Protein 4MJD (pdb70)

B-factor: mean 18.23, std 9.22, range [7.97, 85.52]

Sequence (226 aa):
SNAMDRVATARAYYRALDEHDYDLLSSDVLAPDFVHDDRPDRTIEGRERFVRFMREERPQTDTSHPIATIYTGASTVAVEGRRLLNSDGAEITQFVDVFAFEDGVIGRIRTHTPEPSNAMDRVATARAYYRALDEHDYDLLSDVLAPDDFVHDDRPDRTIEGRERFVRFMMREERPQTDTSHPIATIYTGASTVAVEGRRLLNSDGAEITQFVDVFAFEDGVIGRIRTHTPEP

Secondary structure (DSSP, 8-state):
-HHHHHHHHHHHHHHHHHHT-HHHHHHTEEEEEEEEETTEEEE-HHHHHHIIIII-S-SS-B--EEEEEE-SSEEEEEEEEE-TTS-EEEEEEEEEEEETTEEEEEEEEEE--/--HHHHHHHHHHHHHHHHHT-HHHHHHTEEEEEEEEETTEEEESHHHHHHHHHHT-SS-S-B--EEEEEE-SSEEEEEEEEE-TTS-EEEEEEEEEEEETTEEEEEEEEEE--

InterPro domains:
  IPR032710 NTF2-like domain superfamily [SSF54427] (1-106)
  IPR037401 SnoaL-like domain [PF12680] (7-100)

Structure (mmCIF, N/CA/C/O backbone):
data_4MJD
#
_entry.id   4MJD
#
_cell.length_a   37.915
_cell.length_b   76.858
_cell.length_c   39.297
_cell.angle_alpha   90.000
_cell.angle_beta   109.100
_cell.angle_gamma   90.000
#
_symmetry.space_group_name_H-M   'P 1 21 1'
#
loop_
_entity.id
_entity.type
_entity.pdbx_description
1 polymer 'Ketosteroid isomerase fold protein Hmuk_0747'
2 non-polymer 'MAGNESIUM ION'
3 non-polymer 'SODIUM ION'
4 water water
#
loop_
_atom_site.group_PDB
_atom_site.id
_atom_site.type_symbol
_atom_site.label_atom_id
_atom_site.label_alt_id
_atom_site.label_comp_id
_atom_site.label_asym_id
_atom_site.label_entity_id
_atom_site.label_seq_id
_atom_site.pdbx_PDB_ins_code
_atom_site.Cartn_x
_atom_site.Cartn_y
_atom_site.Cartn_z
_atom_site.occupancy
_atom_site.B_iso_or_equiv
_atom_site.auth_seq_id
_atom_site.auth_comp_id
_atom_site.auth_asym_id
_atom_site.auth_atom_id
_atom_site.pdbx_PDB_model_num
ATOM 1 N N . SER A 1 1 ? -40.433 -6.538 12.361 1.00 16.41 -2 SER A N 1
ATOM 2 C CA . SER A 1 1 ? -40.711 -5.644 11.201 1.00 15.04 -2 SER A CA 1
ATOM 3 C C . SER A 1 1 ? -39.417 -5.345 10.478 1.00 13.84 -2 SER A C 1
ATOM 4 O O . SER A 1 1 ? -38.321 -5.532 11.036 1.00 13.96 -2 SER A O 1
ATOM 7 N N . ASN A 1 2 ? -39.538 -4.812 9.274 1.00 13.34 -1 ASN A N 1
ATOM 8 C CA . ASN A 1 2 ? -38.368 -4.438 8.490 1.00 13.00 -1 ASN A CA 1
ATOM 9 C C . ASN A 1 2 ? -37.558 -3.351 9.201 1.00 12.43 -1 ASN A C 1
ATOM 10 O O . ASN A 1 2 ? -36.341 -3.362 9.179 1.00 13.11 -1 ASN A O 1
ATOM 15 N N . ALA A 1 3 ? -38.235 -2.412 9.841 1.00 13.41 0 ALA A N 1
ATOM 16 C CA . ALA A 1 3 ? -37.555 -1.368 10.591 1.00 13.44 0 ALA A CA 1
ATOM 17 C C . ALA A 1 3 ? -36.711 -1.952 11.723 1.00 13.42 0 ALA A C 1
ATOM 18 O O . ALA A 1 3 ? -35.567 -1.538 11.906 1.00 15.19 0 ALA A O 1
ATOM 20 N N . MET A 1 4 ? -37.255 -2.908 12.474 1.00 14.50 1 MET A N 1
ATOM 21 C CA . MET A 1 4 ? -36.486 -3.580 13.529 1.00 14.64 1 MET A CA 1
ATOM 22 C C . MET A 1 4 ? -35.309 -4.337 12.929 1.00 13.91 1 MET A C 1
ATOM 23 O O . MET A 1 4 ? -34.222 -4.388 13.515 1.00 15.21 1 MET A O 1
ATOM 28 N N . ASP A 1 5 ? -35.526 -4.954 11.773 1.00 13.43 2 ASP A N 1
ATOM 29 C CA . ASP A 1 5 ? -34.480 -5.740 11.135 1.00 13.58 2 ASP A CA 1
ATOM 30 C C . ASP A 1 5 ? -33.298 -4.845 10.747 1.00 13.35 2 ASP A C 1
ATOM 31 O O . ASP A 1 5 ? -32.147 -5.229 10.927 1.00 14.22 2 ASP A O 1
ATOM 36 N N . ARG A 1 6 ? -33.589 -3.645 10.256 1.00 12.51 3 ARG A N 1
ATOM 37 C CA . ARG A 1 6 ? -32.533 -2.721 9.858 1.00 12.77 3 ARG A CA 1
ATOM 38 C C . ARG A 1 6 ? -31.696 -2.285 11.070 1.00 12.98 3 ARG A C 1
ATOM 39 O O . ARG A 1 6 ? -30.464 -2.234 11.001 1.00 13.48 3 ARG A O 1
ATOM 47 N N . VAL A 1 7 ? -32.354 -1.970 12.182 1.00 12.86 4 VAL A N 1
ATOM 48 C CA . VAL A 1 7 ? -31.635 -1.592 13.393 1.00 13.56 4 VAL A CA 1
ATOM 49 C C . VAL A 1 7 ? -30.762 -2.755 13.866 1.00 13.36 4 VAL A C 1
ATOM 50 O O . VAL A 1 7 ? -29.608 -2.554 14.240 1.00 14.66 4 VAL A O 1
ATOM 54 N N . ALA A 1 8 ? -31.295 -3.970 13.848 1.00 13.54 5 ALA A N 1
ATOM 55 C CA . ALA A 1 8 ? -30.515 -5.130 14.286 1.00 14.64 5 ALA A CA 1
ATOM 56 C C . ALA A 1 8 ? -29.290 -5.330 13.414 1.00 13.86 5 ALA A C 1
ATOM 57 O O . ALA A 1 8 ? -28.221 -5.688 13.910 1.00 15.04 5 ALA A O 1
ATOM 59 N N . THR A 1 9 ? -29.447 -5.099 12.118 1.00 13.97 6 THR A N 1
ATOM 60 C CA . THR A 1 9 ? -28.347 -5.232 11.182 1.00 13.26 6 THR A CA 1
ATOM 61 C C . THR A 1 9 ? -27.248 -4.187 11.444 1.00 13.30 6 THR A C 1
ATOM 62 O O . THR A 1 9 ? -26.058 -4.516 11.414 1.00 13.95 6 THR A O 1
ATOM 66 N N . ALA A 1 10 ? -27.649 -2.955 11.747 1.00 12.09 7 ALA A N 1
ATOM 67 C CA . ALA A 1 10 ? -26.679 -1.924 12.079 1.00 11.57 7 ALA A CA 1
ATOM 68 C C . ALA A 1 10 ? -25.922 -2.287 13.351 1.00 12.24 7 ALA A C 1
ATOM 69 O O . ALA A 1 10 ? -24.695 -2.134 13.430 1.00 13.13 7 ALA A O 1
ATOM 71 N N . ARG A 1 11 ? -26.629 -2.783 14.362 1.00 12.87 8 ARG A N 1
ATOM 72 C CA . ARG A 1 11 ? -25.948 -3.222 15.578 1.00 13.22 8 ARG A CA 1
ATOM 73 C C . ARG A 1 11 ? -24.962 -4.358 15.296 1.00 13.82 8 ARG A C 1
ATOM 74 O O . ARG A 1 11 ? -23.864 -4.390 15.883 1.00 14.59 8 ARG A O 1
ATOM 82 N N . ALA A 1 12 ? -25.344 -5.278 14.414 1.00 14.00 9 ALA A N 1
ATOM 83 C CA . ALA A 1 12 ? -24.516 -6.434 14.077 1.00 14.99 9 ALA A CA 1
ATOM 84 C C . ALA A 1 12 ? -23.237 -6.014 13.374 1.00 13.65 9 ALA A C 1
ATOM 85 O O . ALA A 1 12 ? -22.186 -6.609 13.596 1.00 15.15 9 ALA A O 1
ATOM 87 N N . TYR A 1 13 ? -23.313 -4.972 12.559 1.00 12.71 10 TYR A N 1
ATOM 88 C CA . TYR A 1 13 ? -22.132 -4.415 11.909 1.00 11.97 10 TYR A CA 1
ATOM 89 C C . TYR A 1 13 ? -21.057 -4.023 12.922 1.00 12.18 10 TYR A C 1
ATOM 90 O O . TYR A 1 13 ? -19.897 -4.404 12.772 1.00 13.08 10 TYR A O 1
ATOM 99 N N . TYR A 1 14 ? -21.433 -3.269 13.949 1.00 11.65 11 TYR A N 1
ATOM 100 C CA . TYR A 1 14 ? -20.444 -2.837 14.932 1.00 11.97 11 TYR A CA 1
ATOM 101 C C . TYR A 1 14 ? -19.948 -3.995 15.774 1.00 13.09 11 TYR A C 1
ATOM 102 O O . TYR A 1 14 ? -18.769 -4.024 16.140 1.00 13.57 11 TYR A O 1
ATOM 111 N N . ARG A 1 15 ? -20.843 -4.918 16.125 1.00 13.59 12 ARG A N 1
ATOM 112 C CA . ARG A 1 15 ? -20.437 -6.108 16.874 1.00 15.74 12 ARG A CA 1
ATOM 113 C C . ARG A 1 15 ? -19.373 -6.867 16.079 1.00 16.78 12 ARG A C 1
ATOM 114 O O . ARG A 1 15 ? -18.368 -7.294 16.631 1.00 17.09 12 ARG A O 1
ATOM 122 N N . ALA A 1 16 ? -19.590 -7.018 14.778 1.00 17.03 13 ALA A N 1
ATOM 123 C CA . ALA A 1 16 ? -18.623 -7.692 13.898 1.00 17.43 13 ALA A CA 1
ATOM 124 C C . ALA A 1 16 ? -17.266 -7.008 13.839 1.00 17.46 13 ALA A C 1
ATOM 125 O O . ALA A 1 16 ? -16.248 -7.672 13.972 1.00 17.47 13 ALA A O 1
ATOM 127 N N . LEU A 1 17 ? -17.231 -5.696 13.624 1.00 16.49 14 LEU A N 1
ATOM 128 C CA . LEU A 1 17 ? -15.968 -4.971 13.559 1.00 17.42 14 LEU A CA 1
ATOM 129 C C . LEU A 1 17 ? -15.278 -5.170 14.866 1.00 15.55 14 LEU A C 1
ATOM 130 O O . LEU A 1 17 ? -14.104 -5.472 14.880 1.00 17.64 14 LEU A O 1
ATOM 135 N N . ASP A 1 18 ? -16.004 -5.010 15.968 1.00 13.17 15 ASP A N 1
ATOM 136 C CA . ASP A 1 18 ? -15.339 -4.967 17.258 1.00 12.56 15 ASP A CA 1
ATOM 137 C C . ASP A 1 18 ? -14.829 -6.335 17.711 1.00 12.19 15 ASP A C 1
ATOM 138 O O . ASP A 1 18 ? -13.796 -6.427 18.387 1.00 14.21 15 ASP A O 1
ATOM 143 N N . GLU A 1 19 ? -15.551 -7.388 17.331 1.00 11.96 16 GLU A N 1
ATOM 144 C CA . GLU A 1 19 ? -15.136 -8.772 17.604 1.00 11.76 16 GLU A CA 1
ATOM 145 C C . GLU A 1 19 ? -14.233 -9.354 16.524 1.00 11.34 16 GLU A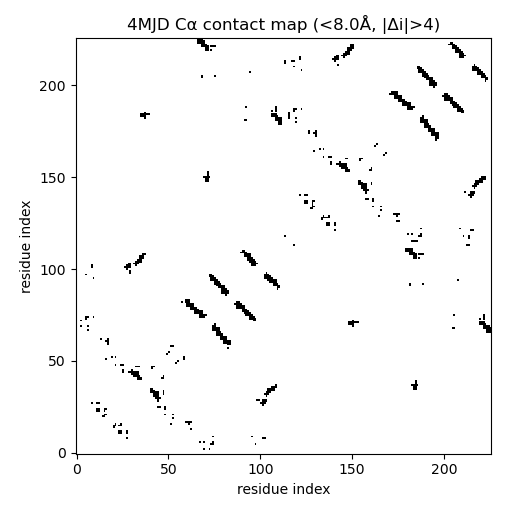 C 1
ATOM 146 O O . GLU A 1 19 ? -13.829 -10.506 16.623 1.00 11.65 16 GLU A O 1
ATOM 152 N N . HIS A 1 20 ? -13.892 -8.566 15.513 1.00 11.59 17 HIS A N 1
ATOM 153 C CA . HIS A 1 20 ? -13.129 -9.077 14.361 1.00 11.33 17 HIS A CA 1
ATOM 154 C C . HIS A 1 20 ? -13.816 -10.279 13.738 1.00 11.44 17 HIS A C 1
ATOM 155 O O . HIS A 1 20 ? -13.161 -11.177 13.225 1.00 12.37 17 HIS A O 1
ATOM 162 N N . ASP A 1 21 ? -15.144 -10.289 13.784 1.00 11.29 18 ASP A N 1
ATOM 163 C CA . ASP A 1 21 ? -15.918 -11.390 13.229 1.00 11.98 18 ASP A CA 1
ATOM 164 C C . ASP A 1 21 ? -16.211 -11.045 11.773 1.00 11.35 18 ASP A C 1
ATOM 165 O O . ASP A 1 21 ? -17.305 -10.590 11.411 1.00 11.57 18 ASP A O 1
ATOM 170 N N . TYR A 1 22 ? -15.202 -11.235 10.938 1.00 12.15 19 TYR A N 1
ATOM 171 C CA . TYR A 1 22 ? -15.286 -10.774 9.556 1.00 12.27 19 TYR A CA 1
ATOM 172 C C . TYR A 1 22 ? -16.217 -11.642 8.730 1.00 13.19 19 TYR A C 1
ATOM 173 O O . TYR A 1 22 ? -16.752 -11.194 7.715 1.00 14.03 19 TYR A O 1
ATOM 182 N N . ASP A 1 23 ? -16.458 -12.865 9.185 1.00 15.51 20 ASP A N 1
ATOM 183 C CA . ASP A 1 23 ? -17.497 -13.703 8.589 1.00 17.11 20 ASP A CA 1
ATOM 184 C C . ASP A 1 23 ? -18.893 -13.068 8.758 1.00 15.81 20 ASP A C 1
ATOM 185 O O . ASP A 1 23 ? -19.638 -12.912 7.788 1.00 16.98 20 ASP A O 1
ATOM 190 N N . LEU A 1 24 ? -19.237 -12.663 9.979 1.00 14.94 21 LEU A N 1
ATOM 191 C CA . LEU A 1 24 ? -20.495 -11.930 10.222 1.00 15.90 21 LEU A CA 1
ATOM 192 C C . LEU A 1 24 ? -20.513 -10.633 9.467 1.00 13.19 21 LEU A C 1
ATOM 193 O O . LEU A 1 24 ? -21.538 -10.254 8.903 1.00 16.40 21 LEU A O 1
ATOM 198 N N . LEU A 1 25 ? -19.398 -9.917 9.468 1.00 12.50 22 LEU A N 1
ATOM 199 C CA . LEU A 1 25 ? -19.338 -8.650 8.749 1.00 13.15 22 LEU A CA 1
ATOM 200 C C . LEU A 1 25 ? -19.719 -8.855 7.288 1.00 12.36 22 LEU A C 1
ATOM 201 O O . LEU A 1 25 ? -20.555 -8.131 6.735 1.00 14.00 22 LEU A O 1
ATOM 206 N N A SER A 1 26 ? -19.114 -9.848 6.648 0.50 12.59 23 SER A N 1
ATOM 207 N N B SER A 1 26 ? -19.136 -9.871 6.665 0.50 12.29 23 SER A N 1
ATOM 208 C CA A SER A 1 26 ? -19.459 -10.137 5.261 0.50 13.70 23 SER A CA 1
ATOM 209 C CA B SER A 1 26 ? -19.422 -10.153 5.263 0.50 12.92 23 SER A CA 1
ATOM 210 C C A SER A 1 26 ? -20.958 -10.352 5.104 0.50 13.03 23 SER A C 1
ATOM 211 C C B SER A 1 26 ? -20.863 -10.608 5.010 0.50 12.43 23 SER A C 1
ATOM 212 O O A SER A 1 26 ? -21.572 -9.835 4.162 0.50 13.56 23 SER A O 1
ATOM 213 O O B SER A 1 26 ? -21.324 -10.577 3.861 0.50 12.08 23 SER A O 1
ATOM 218 N N . ASP A 1 27 ? -21.551 -11.065 6.060 1.00 12.15 24 ASP A N 1
ATOM 219 C CA . ASP A 1 27 ? -22.956 -11.482 5.970 1.00 13.54 24 ASP A CA 1
ATOM 220 C C . ASP A 1 27 ? -23.953 -10.339 5.990 1.00 13.46 24 ASP A C 1
ATOM 221 O O . ASP A 1 27 ? -25.101 -10.563 5.641 1.00 16.48 24 ASP A O 1
ATOM 226 N N . VAL A 1 28 ? -23.554 -9.138 6.404 1.00 12.45 25 VAL A N 1
ATOM 227 C CA . VAL A 1 28 ? -24.488 -8.019 6.530 1.00 12.80 25 VAL A CA 1
ATOM 228 C C . VAL A 1 28 ? -24.323 -6.937 5.468 1.00 11.20 25 VAL A C 1
ATOM 229 O O . VAL A 1 28 ? -25.039 -5.944 5.507 1.00 12.23 25 VAL A O 1
ATOM 233 N N . LEU A 1 29 ? -23.412 -7.142 4.516 1.00 10.50 26 LEU A N 1
ATOM 234 C CA . LEU A 1 29 ? -23.113 -6.137 3.495 1.00 10.79 26 LEU A CA 1
ATOM 235 C C . LEU A 1 29 ? -23.561 -6.569 2.097 1.00 10.72 26 LEU A C 1
ATOM 236 O O . LEU A 1 29 ? -23.513 -7.757 1.769 1.00 11.22 26 LEU A O 1
ATOM 241 N N . ALA A 1 30 ? -23.945 -5.591 1.276 1.00 11.00 27 ALA A N 1
ATOM 242 C CA . ALA A 1 30 ? -24.218 -5.811 -0.142 1.00 12.44 27 ALA A CA 1
ATOM 243 C C . ALA A 1 30 ? -22.919 -6.127 -0.871 1.00 11.68 27 ALA A C 1
ATOM 244 O O . ALA A 1 30 ? -21.861 -5.692 -0.439 1.00 12.02 27 ALA A O 1
ATOM 246 N N . PRO A 1 31 ? -22.999 -6.888 -1.971 1.00 12.17 28 PRO A N 1
ATOM 247 C CA . PRO A 1 31 ? -21.756 -7.180 -2.706 1.00 13.16 28 PRO A CA 1
ATOM 248 C C . PRO A 1 31 ? -21.011 -5.938 -3.192 1.00 13.31 28 PRO A C 1
ATOM 249 O O . PRO A 1 31 ? -19.776 -5.923 -3.207 1.00 14.02 28 PRO A O 1
ATOM 253 N N . ASP A 1 32 ? -21.766 -4.898 -3.542 1.00 13.12 29 ASP A N 1
ATOM 254 C CA . ASP A 1 32 ? -21.214 -3.625 -4.002 1.00 14.08 29 ASP A CA 1
ATOM 255 C C . ASP A 1 32 ? -21.242 -2.555 -2.908 1.00 12.67 29 ASP A C 1
ATOM 256 O O . ASP A 1 32 ? -21.305 -1.359 -3.197 1.00 14.34 29 ASP A O 1
ATOM 261 N N . PHE A 1 33 ? -21.180 -3.000 -1.657 1.00 12.00 30 PHE A N 1
ATOM 262 C CA . PHE A 1 33 ? -21.112 -2.106 -0.511 1.00 11.62 30 PHE A CA 1
ATOM 263 C C . PHE A 1 33 ? -20.069 -1.006 -0.676 1.00 11.96 30 PHE A C 1
ATOM 264 O O . PHE A 1 33 ? -18.980 -1.260 -1.175 1.00 13.34 30 PHE A O 1
ATOM 272 N N . VAL A 1 34 ? -20.423 0.202 -0.252 1.00 11.35 31 VAL A N 1
ATOM 273 C CA . VAL A 1 34 ? -19.499 1.329 -0.231 1.00 12.44 31 VAL A CA 1
ATOM 274 C C . VAL A 1 34 ? -19.484 1.927 1.168 1.00 10.75 31 VAL A C 1
ATOM 275 O O . VAL A 1 34 ? -20.538 2.191 1.764 1.00 11.21 31 VAL A O 1
ATOM 279 N N . HIS A 1 35 ? -18.277 2.119 1.704 1.00 11.43 32 HIS A N 1
ATOM 280 C CA . HIS A 1 35 ? -18.098 2.929 2.898 1.00 11.40 32 HIS A CA 1
ATOM 281 C C . HIS A 1 35 ? -17.526 4.278 2.488 1.00 11.97 32 HIS A C 1
ATOM 282 O O . HIS A 1 35 ? -16.523 4.324 1.806 1.00 12.77 32 HIS A O 1
ATOM 289 N N A ASP A 1 36 ? -18.186 5.346 2.950 0.50 15.12 33 ASP A N 1
ATOM 290 N N B ASP A 1 36 ? -18.141 5.387 2.857 0.50 14.29 33 ASP A N 1
ATOM 291 C CA A ASP A 1 36 ? -17.836 6.748 2.671 0.50 17.93 33 ASP A CA 1
ATOM 292 C CA B ASP A 1 36 ? -17.451 6.642 2.584 0.50 15.41 33 ASP A CA 1
ATOM 293 C C A ASP A 1 36 ? -17.370 7.515 3.912 0.50 16.46 33 ASP A C 1
ATOM 294 C C B ASP A 1 36 ? -17.433 7.610 3.738 0.50 14.96 33 ASP A C 1
ATOM 295 O O A ASP A 1 36 ? -17.994 7.382 4.970 0.50 14.75 33 ASP A O 1
ATOM 296 O O B ASP A 1 36 ? -18.380 7.697 4.533 0.50 14.09 33 ASP A O 1
ATOM 305 N N . ARG A 1 37 ? -16.319 8.338 3.790 1.00 19.41 34 ARG A N 1
ATOM 306 C CA . ARG A 1 37 ? -16.091 9.475 4.707 1.00 19.32 34 ARG A CA 1
ATOM 307 C C . ARG A 1 37 ? -15.237 10.528 3.990 1.00 19.30 34 ARG A C 1
ATOM 308 O O . ARG A 1 37 ? -14.773 10.276 2.877 1.00 20.08 34 ARG A O 1
ATOM 316 N N . PRO A 1 38 ? -15.037 11.719 4.605 1.00 18.97 35 PRO A N 1
ATOM 317 C CA . PRO A 1 38 ? -14.177 12.704 3.933 1.00 18.70 35 PRO A CA 1
ATOM 318 C C . PRO A 1 38 ? -12.784 12.158 3.645 1.00 19.09 35 PRO A C 1
ATOM 319 O O . PRO A 1 38 ? -12.130 11.623 4.538 1.00 21.06 35 PRO A O 1
ATOM 323 N N . ASP A 1 39 ? -12.387 12.249 2.379 1.00 20.75 36 ASP A N 1
ATOM 324 C CA . ASP A 1 39 ? -11.082 11.792 1.886 1.00 20.06 36 ASP A CA 1
ATOM 325 C C . ASP A 1 39 ? -10.861 10.286 1.921 1.00 18.19 36 ASP A C 1
ATOM 326 O O . ASP A 1 39 ? -9.707 9.846 1.818 1.00 22.49 36 ASP A O 1
ATOM 331 N N . ARG A 1 40 ? -11.924 9.483 2.070 1.00 17.95 37 ARG A N 1
ATOM 332 C CA . ARG A 1 40 ? -11.764 8.030 1.909 1.00 19.35 37 ARG A CA 1
ATOM 333 C C . ARG A 1 40 ? -13.052 7.332 1.479 1.00 16.45 37 ARG A C 1
ATOM 334 O O . ARG A 1 40 ? -14.059 7.392 2.173 1.00 15.64 37 ARG A O 1
ATOM 342 N N . THR A 1 41 ? -13.012 6.663 0.338 1.00 18.55 38 THR A N 1
ATOM 343 C CA . THR A 1 41 ? -14.130 5.847 -0.106 1.00 16.19 38 THR A CA 1
ATOM 344 C C . THR A 1 41 ? -13.597 4.430 -0.322 1.00 14.45 38 THR A C 1
ATOM 345 O O . THR A 1 41 ? -12.555 4.264 -0.935 1.00 17.39 38 THR A O 1
ATOM 349 N N . ILE A 1 42 ? -14.284 3.426 0.222 1.00 12.50 39 ILE A N 1
ATOM 350 C CA . ILE A 1 42 ? -13.871 2.037 0.061 1.00 12.79 39 ILE A CA 1
ATOM 351 C C . ILE A 1 42 ? -15.030 1.300 -0.588 1.00 12.97 39 ILE A C 1
ATOM 352 O O . ILE A 1 42 ? -16.124 1.295 -0.042 1.00 14.39 39 ILE A O 1
ATOM 357 N N . GLU A 1 43 ? -14.765 0.641 -1.712 1.00 13.46 40 GLU A N 1
ATOM 358 C CA . GLU A 1 43 ? -15.813 0.056 -2.545 1.00 13.55 40 GLU A CA 1
ATOM 359 C C . GLU A 1 43 ? -15.635 -1.451 -2.683 1.00 12.95 40 GLU A C 1
ATOM 360 O O . GLU A 1 43 ? -14.539 -1.932 -2.982 1.00 14.34 40 GLU A O 1
ATOM 366 N N . GLY A 1 44 ? -16.725 -2.185 -2.490 1.00 11.76 41 GLY A N 1
ATOM 367 C CA . GLY A 1 44 ? -16.756 -3.626 -2.679 1.00 11.69 41 GLY A CA 1
ATOM 368 C C . GLY A 1 44 ? -16.756 -4.362 -1.366 1.00 11.10 41 GLY A C 1
ATOM 369 O O . GLY A 1 44 ? -15.967 -4.037 -0.489 1.00 11.47 41 GLY A O 1
ATOM 370 N N . ARG A 1 45 ? -17.572 -5.391 -1.229 1.00 10.73 42 ARG A N 1
ATOM 371 C CA . ARG A 1 45 ? -17.699 -6.102 0.031 1.00 10.21 42 ARG A CA 1
ATOM 372 C C . ARG A 1 45 ? -16.423 -6.819 0.430 1.00 10.26 42 ARG A C 1
ATOM 373 O O . ARG A 1 45 ? -15.922 -6.632 1.527 1.00 9.88 42 ARG A O 1
ATOM 381 N N . GLU A 1 46 ? -15.885 -7.645 -0.449 1.00 10.11 43 GLU A N 1
ATOM 382 C CA . GLU A 1 46 ? -14.672 -8.377 -0.109 1.00 10.32 43 GLU A CA 1
ATOM 383 C C . GLU A 1 46 ? -13.534 -7.384 0.145 1.00 9.32 43 GLU A C 1
ATOM 384 O O . GLU A 1 46 ? -12.741 -7.557 1.078 1.00 10.00 43 GLU A O 1
ATOM 390 N N . ARG A 1 47 ? -13.453 -6.334 -0.668 1.00 9.75 44 ARG A N 1
ATOM 391 C CA .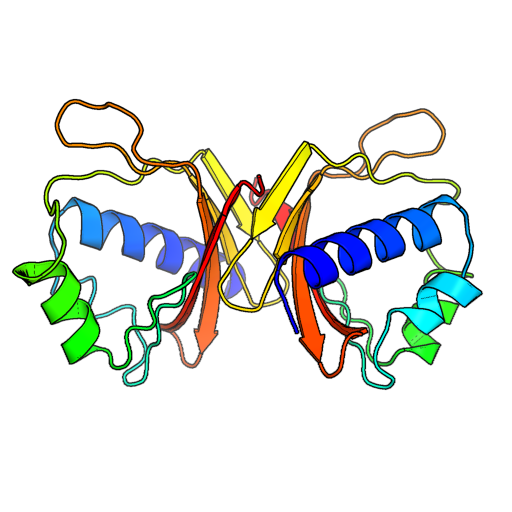 ARG A 1 47 ? -12.388 -5.345 -0.526 1.00 10.21 44 ARG A CA 1
ATOM 392 C C . ARG A 1 47 ? -12.518 -4.610 0.798 1.00 9.16 44 ARG A C 1
ATOM 393 O O . ARG A 1 47 ? -11.518 -4.368 1.481 1.00 9.22 44 ARG A O 1
ATOM 401 N N . PHE A 1 48 ? -13.732 -4.257 1.196 1.00 9.64 45 PHE A N 1
ATOM 402 C CA . PHE A 1 48 ? -13.960 -3.591 2.470 1.00 9.62 45 PHE A CA 1
ATOM 403 C C . PHE A 1 48 ? -13.658 -4.467 3.675 1.00 9.43 45 PHE A C 1
ATOM 404 O O . PHE A 1 48 ? -13.027 -4.029 4.639 1.00 9.45 45 PHE A O 1
ATOM 412 N N . VAL A 1 49 ? -14.086 -5.711 3.634 1.00 9.65 46 VAL A N 1
ATOM 413 C CA . VAL A 1 49 ? -13.797 -6.626 4.724 1.00 9.70 46 VAL A CA 1
ATOM 414 C C . VAL A 1 49 ? -12.286 -6.812 4.860 1.00 9.26 46 VAL A C 1
ATOM 415 O O . VAL A 1 49 ? -11.746 -6.801 5.958 1.00 9.58 46 VAL A O 1
ATOM 419 N N . ARG A 1 50 ? -11.603 -6.950 3.729 1.00 9.30 47 ARG A N 1
ATOM 420 C CA . ARG A 1 50 ? -10.138 -7.070 3.728 1.00 9.99 47 ARG A CA 1
ATOM 421 C C . ARG A 1 50 ? -9.482 -5.797 4.278 1.00 9.00 47 ARG A C 1
ATOM 422 O O . ARG A 1 50 ? -8.521 -5.884 5.054 1.00 9.89 47 ARG A O 1
ATOM 430 N N . PHE A 1 51 ? -10.015 -4.624 3.939 1.00 9.25 48 PHE A N 1
ATOM 431 C CA . PHE A 1 51 ? -9.516 -3.375 4.530 1.00 9.61 48 PHE A CA 1
ATOM 432 C C . PHE A 1 51 ? -9.659 -3.413 6.056 1.00 9.30 48 PHE A C 1
ATOM 433 O O . PHE A 1 51 ? -8.713 -3.100 6.794 1.00 10.37 48 PHE A O 1
ATOM 441 N N . MET A 1 52 ? -10.820 -3.826 6.553 1.00 10.26 49 MET A N 1
ATOM 442 C CA . MET A 1 52 ? -11.040 -3.832 8.001 1.00 10.55 49 MET A CA 1
ATOM 443 C C . MET A 1 52 ? -10.144 -4.851 8.696 1.00 10.02 49 MET A C 1
ATOM 444 O O . MET A 1 52 ? -9.654 -4.616 9.792 1.00 11.29 49 MET A O 1
ATOM 449 N N . ARG A 1 53 ? -9.893 -5.967 8.027 1.00 9.88 50 ARG A N 1
ATOM 450 C CA . ARG A 1 53 ? -9.067 -7.033 8.588 1.00 10.60 50 ARG A CA 1
ATOM 451 C C . ARG A 1 53 ? -7.577 -6.694 8.601 1.00 10.32 50 ARG A C 1
ATOM 452 O O . ARG A 1 53 ? -6.849 -7.086 9.528 1.00 11.89 50 ARG A O 1
ATOM 460 N N . GLU A 1 54 ? -7.118 -5.997 7.560 1.00 10.58 51 GLU A N 1
ATOM 461 C CA . GLU A 1 54 ? -5.670 -5.831 7.288 1.00 11.21 51 GLU A CA 1
ATOM 462 C C . GLU A 1 54 ? -5.164 -4.397 7.337 1.00 11.16 51 GLU A C 1
ATOM 463 O O . GLU A 1 54 ? -4.040 -4.154 7.793 1.00 13.12 51 GLU A O 1
ATOM 469 N N . GLU A 1 55 ? -5.953 -3.447 6.852 1.00 11.98 52 GLU A N 1
ATOM 470 C CA . GLU A 1 55 ? -5.417 -2.139 6.478 1.00 12.08 52 GLU A CA 1
ATOM 471 C C . GLU A 1 55 ? -5.765 -0.987 7.414 1.00 12.98 52 GLU A C 1
ATOM 472 O O . GLU A 1 55 ? -5.253 0.107 7.238 1.00 13.91 52 GLU A O 1
ATOM 478 N N . ARG A 1 56 ? -6.645 -1.193 8.382 1.00 15.22 53 ARG A N 1
ATOM 479 C CA . ARG A 1 56 ? -6.926 -0.131 9.361 1.00 16.35 53 ARG A CA 1
ATOM 480 C C . ARG A 1 56 ? -5.717 0.231 10.182 1.00 16.56 53 ARG A C 1
ATOM 481 O O . ARG A 1 56 ? -4.997 -0.654 10.609 1.00 20.12 53 ARG A O 1
ATOM 489 N N . PRO A 1 57 ? -5.532 1.528 10.470 1.00 16.86 54 PRO A N 1
ATOM 490 C CA . PRO A 1 57 ? -4.372 1.884 11.294 1.00 18.87 54 PRO A CA 1
ATOM 491 C C . PRO A 1 57 ? -4.432 1.244 12.687 1.00 20.19 54 PRO A C 1
ATOM 492 O O . PRO A 1 57 ? -3.384 0.948 13.263 1.00 23.61 54 PRO A O 1
ATOM 496 N N . GLN A 1 58 ? -5.648 1.040 13.207 1.00 21.81 55 GLN A N 1
ATOM 497 C CA . GLN A 1 58 ? -5.892 0.374 14.499 1.00 22.77 55 GLN A CA 1
ATOM 498 C C . GLN A 1 58 ? -7.072 -0.599 14.358 1.00 17.68 55 GLN A C 1
ATOM 499 O O . GLN A 1 58 ? -8.191 -0.176 14.055 1.00 21.47 55 GLN A O 1
ATOM 505 N N . THR A 1 59 ? -6.819 -1.897 14.521 1.00 20.34 56 THR A N 1
ATOM 506 C CA . THR A 1 59 ? -7.876 -2.913 14.444 1.00 19.96 56 THR A CA 1
ATOM 507 C C . THR A 1 59 ? -8.506 -3.236 15.798 1.00 19.30 56 THR A C 1
ATOM 508 O O . THR A 1 59 ? -9.532 -3.904 15.843 1.00 23.34 56 THR A O 1
ATOM 512 N N . ASP A 1 60 ? -7.895 -2.788 16.893 1.00 18.48 57 ASP A N 1
ATOM 513 C CA . ASP A 1 60 ? -8.338 -3.164 18.252 1.00 16.95 57 ASP A CA 1
ATOM 514 C C . ASP A 1 60 ? -9.137 -2.046 18.926 1.00 17.13 57 ASP A C 1
ATOM 515 O O . ASP A 1 60 ? -8.991 -1.754 20.114 1.00 18.40 57 ASP A O 1
ATOM 520 N N . THR A 1 61 ? -10.001 -1.442 18.128 1.00 16.58 58 THR A N 1
ATOM 521 C CA . THR A 1 61 ? -10.837 -0.326 18.543 1.00 14.76 58 THR A CA 1
ATOM 522 C C . THR A 1 61 ? -12.214 -0.850 18.965 1.00 14.53 58 THR A C 1
ATOM 523 O O . THR A 1 61 ? -12.525 -2.029 18.806 1.00 16.22 58 THR A O 1
ATOM 527 N N . SER A 1 62 ? -13.023 0.028 19.542 1.00 14.61 59 SER A N 1
ATOM 528 C CA . SER A 1 62 ? -14.416 -0.297 19.807 1.00 14.89 59 SER A CA 1
ATOM 529 C C . SER A 1 62 ? -15.297 0.863 19.364 1.00 13.81 59 SER A C 1
ATOM 530 O O . SER A 1 62 ? -14.839 2.003 19.238 1.00 13.46 59 SER A O 1
ATOM 533 N N . HIS A 1 63 ? -16.563 0.541 19.111 1.00 13.86 60 HIS A N 1
ATOM 534 C CA . HIS A 1 63 ? -17.561 1.497 18.634 1.00 14.55 60 HIS A CA 1
ATOM 535 C C . HIS A 1 63 ? -18.777 1.541 19.566 1.00 14.25 60 HIS A C 1
ATOM 536 O O . HIS A 1 63 ? -19.864 1.143 19.165 1.00 15.08 60 HIS A O 1
ATOM 543 N N . PRO A 1 64 ? -18.611 2.044 20.797 1.00 14.24 61 PRO A N 1
ATOM 544 C CA . PRO A 1 64 ? -19.769 2.144 21.679 1.00 15.12 61 PRO A CA 1
ATOM 545 C C . PRO A 1 64 ? -20.824 3.076 21.089 1.00 15.20 61 PRO A C 1
ATOM 546 O O . PRO A 1 64 ? -20.494 4.183 20.652 1.00 15.49 61 PRO A O 1
ATOM 550 N N . ILE A 1 65 ? -22.068 2.609 21.064 1.00 15.73 62 ILE A N 1
ATOM 551 C CA . ILE A 1 65 ? -23.180 3.355 20.501 1.00 15.43 62 ILE A CA 1
ATOM 552 C C . ILE A 1 65 ? -23.853 4.173 21.596 1.00 15.34 62 ILE A C 1
ATOM 553 O O . ILE A 1 65 ? -24.181 3.640 22.659 1.00 17.69 62 ILE A O 1
ATOM 558 N N . ALA A 1 66 ? -24.051 5.463 21.336 1.00 15.13 63 ALA A N 1
ATOM 559 C CA . ALA A 1 66 ? -24.783 6.328 22.255 1.00 16.71 63 ALA A CA 1
ATOM 560 C C . ALA A 1 66 ? -26.278 6.252 21.996 1.00 16.18 63 ALA A C 1
ATOM 561 O O . ALA A 1 66 ? -27.056 5.963 22.905 1.00 18.20 63 ALA A O 1
ATOM 563 N N . THR A 1 67 ? -26.676 6.503 20.750 1.00 14.80 64 THR A N 1
ATOM 564 C CA . THR A 1 67 ? -28.083 6.538 20.363 1.00 14.77 64 THR A CA 1
ATOM 565 C C . THR A 1 67 ? -28.222 6.048 18.930 1.00 13.11 64 THR A C 1
ATOM 566 O O . THR A 1 67 ? -27.414 6.411 18.067 1.00 14.32 64 THR A O 1
ATOM 570 N N . ILE A 1 68 ? -29.230 5.219 18.688 1.00 12.73 65 ILE A N 1
ATOM 571 C CA . ILE A 1 68 ? -29.627 4.852 17.339 1.00 12.88 65 ILE A CA 1
ATOM 572 C C . ILE A 1 68 ? -30.907 5.605 16.977 1.00 12.51 65 ILE A C 1
ATOM 573 O O . ILE A 1 68 ? -31.880 5.601 17.732 1.00 13.40 65 ILE A O 1
ATOM 578 N N . TYR A 1 69 ? -30.863 6.284 15.838 1.00 12.41 66 TYR A N 1
ATOM 579 C CA . TYR A 1 69 ? -32.015 6.990 15.309 1.00 11.60 66 TYR A CA 1
ATOM 580 C C . TYR A 1 69 ? -32.509 6.281 14.062 1.00 12.20 66 TYR A C 1
ATOM 581 O O . TYR A 1 69 ? -31.733 5.930 13.176 1.00 12.89 66 TYR A O 1
ATOM 590 N N . THR A 1 70 ? -33.815 6.093 13.980 1.00 13.21 67 THR A N 1
ATOM 591 C CA . THR A 1 70 ? -34.387 5.345 12.883 1.00 13.68 67 THR A CA 1
ATOM 592 C C . THR A 1 70 ? -35.153 6.260 11.939 1.00 12.30 67 THR A C 1
ATOM 593 O O . THR A 1 70 ? -35.829 7.192 12.362 1.00 12.60 67 THR A O 1
ATOM 597 N N . GLY A 1 71 ? -34.980 6.009 10.652 1.00 12.79 68 GLY A N 1
ATOM 598 C CA . GLY A 1 71 ? -35.637 6.783 9.612 1.00 14.04 68 GLY A CA 1
ATOM 599 C C . GLY A 1 71 ? -36.595 5.935 8.811 1.00 15.88 68 GLY A C 1
ATOM 600 O O . GLY A 1 71 ? -36.859 4.782 9.153 1.00 16.27 68 GLY A O 1
ATOM 601 N N . ALA A 1 72 ? -37.107 6.512 7.726 1.00 15.60 69 ALA A N 1
ATOM 602 C CA . ALA A 1 72 ? -38.011 5.813 6.817 1.00 16.81 69 ALA A CA 1
ATOM 603 C C . ALA A 1 72 ? -37.381 4.523 6.307 1.00 15.76 69 ALA A C 1
ATOM 604 O O . ALA A 1 72 ? -38.007 3.472 6.372 1.00 17.57 69 ALA A O 1
ATOM 606 N N . SER A 1 73 ? -36.157 4.616 5.787 1.00 15.64 70 SER A N 1
ATOM 607 C CA . SER A 1 73 ? -35.453 3.465 5.216 1.00 14.91 70 SER A CA 1
ATOM 608 C C . SER A 1 73 ? -33.978 3.350 5.606 1.00 14.03 70 SER A C 1
ATOM 609 O O . SER A 1 73 ? -33.291 2.444 5.166 1.00 16.71 70 SER A O 1
ATOM 612 N N . THR A 1 74 ? -33.500 4.297 6.395 1.00 12.80 71 THR A N 1
ATOM 613 C CA . THR A 1 74 ? -32.103 4.377 6.794 1.00 11.80 71 THR A CA 1
ATOM 614 C C . THR A 1 74 ? -32.038 4.434 8.313 1.00 11.15 71 THR A C 1
ATOM 615 O O . THR A 1 74 ? -33.031 4.709 8.999 1.00 12.15 71 THR A O 1
ATOM 619 N N . VAL A 1 75 ? -30.841 4.203 8.845 1.00 11.30 72 VAL A N 1
ATOM 620 C CA . VAL A 1 75 ? -30.573 4.242 10.286 1.00 11.45 72 VAL A CA 1
ATOM 621 C C . VAL A 1 75 ? -29.348 5.127 10.516 1.00 10.53 72 VAL A C 1
ATOM 622 O O . VAL A 1 75 ? -28.364 5.012 9.785 1.00 11.62 72 VAL A O 1
ATOM 626 N N . ALA A 1 76 ? -29.435 6.019 11.492 1.00 10.69 73 ALA A N 1
ATOM 627 C CA . ALA A 1 76 ? -28.315 6.889 11.844 1.00 10.19 73 ALA A CA 1
ATOM 628 C C . ALA A 1 76 ? -27.839 6.535 13.234 1.00 10.57 73 ALA A C 1
ATOM 629 O O . ALA A 1 76 ? -28.599 6.611 14.175 1.00 12.09 73 ALA A O 1
ATOM 631 N N . VAL A 1 77 ? -26.588 6.110 13.342 1.00 11.10 74 VAL A N 1
ATOM 632 C CA . VAL A 1 77 ? -25.998 5.665 14.601 1.00 10.99 74 VAL A CA 1
ATOM 633 C C . VAL A 1 77 ? -25.007 6.715 15.087 1.00 11.02 74 VAL A C 1
ATOM 634 O O . VAL A 1 77 ? -24.044 7.050 14.392 1.00 11.53 74 VAL A O 1
ATOM 638 N N . GLU A 1 78 ? -25.291 7.250 16.267 1.00 11.56 75 GLU A N 1
ATOM 639 C CA . GLU A 1 78 ? -24.410 8.186 16.942 1.00 12.25 75 GLU A CA 1
ATOM 640 C C . GLU A 1 78 ? -23.561 7.397 17.924 1.00 12.84 75 GLU A C 1
ATOM 641 O O . GLU A 1 78 ? -24.093 6.747 18.820 1.00 13.66 75 GLU A O 1
ATOM 647 N N . GLY A 1 79 ? -22.250 7.455 17.770 1.00 13.23 76 GLY A N 1
ATOM 648 C CA . GLY A 1 79 ? -21.358 6.773 18.689 1.00 14.41 76 GLY A CA 1
ATOM 649 C C . GLY A 1 79 ? -19.995 7.403 18.754 1.00 14.14 76 GLY A C 1
ATOM 650 O O . GLY A 1 79 ? -19.784 8.505 18.264 1.00 15.01 76 GLY A O 1
ATOM 651 N N A ARG A 1 80 ? -19.067 6.675 19.364 0.50 14.48 77 ARG A N 1
ATOM 652 N N B ARG A 1 80 ? -19.066 6.683 19.375 0.50 14.59 77 ARG A N 1
ATOM 653 C CA A ARG A 1 80 ? -17.675 7.094 19.464 0.50 15.52 77 ARG A CA 1
ATOM 654 C CA B ARG A 1 80 ? -17.673 7.105 19.466 0.50 15.58 77 ARG A CA 1
ATOM 655 C C A ARG A 1 80 ? -16.784 5.935 19.044 0.50 15.05 77 ARG A C 1
ATOM 656 C C B ARG A 1 80 ? -16.782 5.941 19.052 0.50 15.06 77 ARG A C 1
ATOM 657 O O A ARG A 1 80 ? -17.130 4.773 19.251 0.50 15.53 77 ARG A O 1
ATOM 658 O O B ARG A 1 80 ? -17.130 4.780 19.267 0.50 15.52 77 ARG A O 1
ATOM 673 N N . LEU A 1 81 ? -15.647 6.264 18.444 1.00 14.83 78 LEU A N 1
ATOM 674 C CA . LEU A 1 81 ? -14.597 5.293 18.164 1.00 14.45 78 LEU A CA 1
ATOM 675 C C . LEU A 1 81 ? -13.568 5.436 19.277 1.00 15.81 78 LEU A C 1
ATOM 676 O O . LEU A 1 81 ? -13.042 6.530 19.477 1.00 17.17 78 LEU A O 1
ATOM 681 N N . LEU A 1 82 ? -13.303 4.349 20.004 1.00 14.58 79 LEU A N 1
ATOM 682 C CA . LEU A 1 82 ? -12.317 4.342 21.086 1.00 15.46 79 LEU A CA 1
ATOM 683 C C . LEU A 1 82 ? -11.133 3.484 20.684 1.00 15.80 79 LEU A C 1
ATOM 684 O O . LEU A 1 82 ? -11.306 2.453 20.037 1.00 16.69 79 LEU A O 1
ATOM 689 N N . ASN A 1 83 ? -9.936 3.879 21.123 1.00 17.55 80 ASN A N 1
ATOM 690 C CA . ASN A 1 83 ? -8.765 3.041 20.917 1.00 19.48 80 ASN A CA 1
ATOM 691 C C . ASN A 1 83 ? -8.753 1.911 21.935 1.00 19.10 80 ASN A C 1
ATOM 692 O O . ASN A 1 83 ? -9.615 1.858 22.814 1.00 20.23 80 ASN A O 1
ATOM 697 N N . SER A 1 84 ? -7.769 1.020 21.835 1.00 22.07 81 SER A N 1
ATOM 698 C CA . SER A 1 84 ? -7.714 -0.136 22.725 1.00 25.55 81 SER A CA 1
ATOM 699 C C . SER A 1 84 ? -7.621 0.252 24.207 1.00 27.13 81 SER A C 1
ATOM 700 O O . SER A 1 84 ? -8.090 -0.492 25.076 1.00 31.30 81 SER A O 1
ATOM 703 N N . ASP A 1 85 ? -7.031 1.418 24.487 1.00 24.04 82 ASP A N 1
ATOM 704 C CA . ASP A 1 85 ? -6.910 1.933 25.859 1.00 27.73 82 ASP A CA 1
ATOM 705 C C . ASP A 1 85 ? -8.144 2.721 26.320 1.00 27.36 82 ASP A C 1
ATOM 706 O O . ASP A 1 85 ? -8.160 3.257 27.428 1.00 30.60 82 ASP A O 1
ATOM 711 N N . GLY A 1 86 ? -9.165 2.814 25.470 1.00 24.16 83 GLY A N 1
ATOM 712 C CA . GLY A 1 86 ? -10.420 3.461 25.849 1.00 25.23 83 GLY A CA 1
ATOM 713 C C . GLY A 1 86 ? -10.485 4.959 25.618 1.00 22.91 83 GLY A C 1
ATOM 714 O O . GLY A 1 86 ? -11.460 5.600 26.014 1.00 26.40 83 GLY A O 1
ATOM 715 N N . ALA A 1 87 ? -9.470 5.523 24.969 1.00 23.54 84 ALA A N 1
ATOM 716 C CA . ALA A 1 87 ? -9.449 6.954 24.662 1.00 23.21 84 ALA A CA 1
ATOM 717 C C . ALA A 1 87 ? -10.226 7.215 23.373 1.00 20.98 84 ALA A C 1
ATOM 718 O O . ALA A 1 87 ? -10.277 6.368 22.484 1.00 20.79 84 ALA A O 1
ATOM 720 N N . GLU A 1 88 ? -10.824 8.397 23.273 1.00 21.78 85 GLU A N 1
ATOM 721 C CA . GLU A 1 88 ? -11.657 8.742 22.129 1.00 21.93 85 GLU A CA 1
ATOM 722 C C . GLU A 1 88 ? -10.822 9.142 20.916 1.00 23.74 85 GLU A C 1
ATOM 723 O O . GLU A 1 88 ? -9.984 10.033 20.998 1.00 27.09 85 GLU A O 1
ATOM 729 N N . ILE A 1 89 ? -11.054 8.468 19.793 1.00 21.30 86 ILE A N 1
ATOM 730 C CA . ILE A 1 89 ? -10.455 8.841 18.517 1.00 22.75 86 ILE A CA 1
ATOM 731 C C . ILE A 1 89 ? -11.348 9.893 17.845 1.00 23.31 86 ILE A C 1
ATOM 732 O O . ILE A 1 89 ? -10.864 10.938 17.400 1.00 26.75 86 ILE A O 1
ATOM 737 N N . THR A 1 90 ? -12.651 9.627 17.791 1.00 22.17 87 THR A N 1
ATOM 738 C CA . THR A 1 90 ? -13.602 10.611 17.269 1.00 21.53 87 THR A CA 1
ATOM 739 C C . THR A 1 90 ? -15.028 10.248 17.654 1.00 20.64 87 THR A C 1
ATOM 740 O O . THR A 1 90 ? -15.315 9.090 17.952 1.00 18.98 87 THR A O 1
ATOM 744 N N . GLN A 1 91 ? -15.895 11.259 17.686 1.00 20.29 88 GLN A N 1
ATOM 745 C CA . GLN A 1 91 ? -17.339 11.051 17.661 1.00 18.04 88 GLN A CA 1
ATOM 746 C C . GLN A 1 91 ? -17.749 10.850 16.212 1.00 15.97 88 GLN A C 1
ATOM 747 O O . GLN A 1 91 ? -17.106 11.371 15.314 1.00 17.08 88 GLN A O 1
ATOM 753 N N . PHE A 1 92 ? -18.819 10.097 15.978 1.00 13.18 89 PHE A N 1
ATOM 754 C CA . PHE A 1 92 ? -19.317 9.922 14.632 1.00 12.68 89 PHE A CA 1
ATOM 755 C C . PHE A 1 92 ? -20.818 9.790 14.604 1.00 11.79 89 PHE A C 1
ATOM 756 O O . PHE A 1 92 ? -21.447 9.414 15.588 1.00 12.18 89 PHE A O 1
ATOM 764 N N . VAL A 1 93 ? -21.374 10.082 13.433 1.00 10.65 90 VAL A N 1
ATOM 765 C CA . VAL A 1 93 ? -22.713 9.628 13.044 1.00 10.49 90 VAL A CA 1
ATOM 766 C C . VAL A 1 93 ? -22.574 8.875 11.739 1.00 9.50 90 VAL A C 1
ATOM 767 O O . VAL A 1 93 ? -22.130 9.434 10.758 1.00 10.31 90 VAL A O 1
ATOM 771 N N . ASP A 1 94 ? -22.898 7.591 11.786 1.00 10.46 91 ASP A N 1
ATOM 772 C CA . ASP A 1 94 ? -22.863 6.715 10.633 1.00 10.49 91 ASP A CA 1
ATOM 773 C C . ASP A 1 94 ? -24.286 6.550 10.132 1.00 9.97 91 ASP A C 1
ATOM 774 O O . ASP A 1 94 ? -25.175 6.202 10.907 1.00 11.24 91 ASP A O 1
ATOM 779 N N . VAL A 1 95 ? -24.479 6.753 8.843 1.00 9.32 92 VAL A N 1
ATOM 780 C CA . VAL A 1 95 ? -25.797 6.639 8.224 1.00 9.66 92 VAL A CA 1
ATOM 781 C C . VAL A 1 95 ? -25.800 5.421 7.313 1.00 10.22 92 VAL A C 1
ATOM 782 O O . VAL A 1 95 ? -25.044 5.360 6.345 1.00 10.44 92 VAL A O 1
ATOM 786 N N . PHE A 1 96 ? -26.652 4.457 7.664 1.00 10.51 93 PHE A N 1
ATOM 787 C CA . PHE A 1 96 ? -26.777 3.170 6.990 1.00 9.99 93 PHE A CA 1
ATOM 788 C C . PHE A 1 96 ? -27.907 3.227 5.970 1.00 10.49 93 PHE A C 1
ATOM 789 O O . PHE A 1 96 ? -29.046 3.527 6.335 1.00 11.69 93 PHE A O 1
ATOM 797 N N . ALA A 1 97 ? -27.569 2.944 4.715 1.00 10.68 94 ALA A N 1
ATOM 798 C CA . ALA A 1 97 ? -28.546 2.734 3.660 1.00 11.56 94 ALA A CA 1
ATOM 799 C C . ALA A 1 97 ? -28.614 1.235 3.396 1.00 12.16 94 ALA A C 1
ATOM 800 O O . ALA A 1 97 ? -27.587 0.554 3.316 1.00 13.80 94 ALA A O 1
ATOM 802 N N . PHE A 1 98 ? -29.827 0.721 3.273 1.00 14.14 95 PHE A N 1
ATOM 803 C CA . PHE A 1 98 ? -30.068 -0.699 3.172 1.00 14.31 95 PHE A CA 1
ATOM 804 C C . PHE A 1 98 ? -30.644 -1.060 1.810 1.00 16.70 95 PHE A C 1
ATOM 805 O O . PHE A 1 98 ? -31.382 -0.284 1.192 1.00 22.67 95 PHE A O 1
ATOM 813 N N . GLU A 1 99 ? -30.310 -2.256 1.342 1.00 17.81 96 GLU A N 1
ATOM 814 C CA . GLU A 1 99 ? -30.847 -2.747 0.086 1.00 20.24 96 GLU A CA 1
ATOM 815 C C . GLU A 1 99 ? -30.812 -4.248 0.141 1.00 18.58 96 GLU A C 1
ATOM 816 O O . GLU A 1 99 ? -29.825 -4.825 0.572 1.00 19.49 96 GLU A O 1
ATOM 822 N N . ASP A 1 100 ? -31.900 -4.884 -0.272 1.00 17.61 97 ASP A N 1
ATOM 823 C CA . ASP A 1 100 ? -31.912 -6.319 -0.498 1.00 16.67 97 ASP A CA 1
ATOM 824 C C . ASP A 1 100 ? -31.527 -7.152 0.719 1.00 16.04 97 ASP A C 1
ATOM 825 O O . ASP A 1 100 ? -30.924 -8.221 0.580 1.00 20.60 97 ASP A O 1
ATOM 830 N N . GLY A 1 101 ? -31.892 -6.673 1.903 1.00 17.87 98 GLY A N 1
ATOM 831 C CA . GLY A 1 101 ? -31.681 -7.417 3.137 1.00 18.36 98 GLY A CA 1
ATOM 832 C C . GLY A 1 101 ? -30.341 -7.159 3.796 1.00 17.66 98 GLY A C 1
ATOM 833 O O . GLY A 1 101 ? -30.061 -7.717 4.856 1.00 21.15 98 GLY A O 1
ATOM 834 N N . VAL A 1 102 ? -29.517 -6.298 3.200 1.00 14.12 99 VAL A N 1
ATOM 835 C CA . VAL A 1 102 ? -28.168 -6.044 3.699 1.00 13.14 99 VAL A CA 1
ATOM 836 C C . VAL A 1 102 ? -27.885 -4.545 3.627 1.00 12.81 99 VAL A C 1
ATOM 837 O O . VAL A 1 102 ? -28.735 -3.759 3.211 1.00 16.09 99 VAL A O 1
ATOM 841 N N . ILE A 1 103 ? -26.697 -4.149 4.079 1.00 11.22 100 ILE A N 1
ATOM 842 C CA . ILE A 1 103 ? -26.290 -2.751 4.071 1.00 10.11 100 ILE A CA 1
ATOM 843 C C . ILE A 1 103 ? -25.641 -2.415 2.730 1.00 10.66 100 ILE A C 1
ATOM 844 O O . ILE A 1 103 ? -24.650 -3.039 2.333 1.00 11.25 100 ILE A O 1
ATOM 849 N N . GLY A 1 104 ? -26.199 -1.437 2.023 1.00 11.29 101 GLY A N 1
ATOM 850 C CA . GLY A 1 104 ? -25.634 -0.986 0.764 1.00 11.05 101 GLY A CA 1
ATOM 851 C C . GLY A 1 104 ? -24.543 0.057 0.894 1.00 10.71 101 GLY A C 1
ATOM 852 O O . GLY A 1 104 ? -23.644 0.111 0.068 1.00 11.60 101 GLY A O 1
ATOM 853 N N . ARG A 1 105 ? -24.649 0.927 1.896 1.00 10.91 102 ARG A N 1
ATOM 854 C CA . ARG A 1 105 ? -23.709 2.021 2.041 1.00 11.32 102 ARG A CA 1
ATOM 855 C C . ARG A 1 105 ? -23.739 2.472 3.474 1.00 10.69 102 ARG A C 1
ATOM 856 O O . ARG A 1 105 ? -24.798 2.485 4.113 1.00 11.52 102 ARG A O 1
ATOM 864 N N . ILE A 1 106 ? -22.560 2.828 3.987 1.00 10.07 103 ILE A N 1
ATOM 865 C CA . ILE A 1 106 ? -22.446 3.571 5.238 1.00 9.83 103 ILE A CA 1
ATOM 866 C C . ILE A 1 106 ? -21.739 4.880 4.926 1.00 10.27 103 ILE A C 1
ATOM 867 O O . ILE A 1 106 ? -20.661 4.887 4.325 1.00 11.05 103 ILE A O 1
ATOM 872 N N . ARG A 1 107 ? -22.383 5.978 5.314 1.00 10.78 104 ARG A N 1
ATOM 873 C CA . ARG A 1 107 ? -21.805 7.308 5.229 1.00 11.13 104 ARG A CA 1
ATOM 874 C C . ARG A 1 107 ? -21.425 7.765 6.623 1.00 10.65 104 ARG A C 1
ATOM 875 O O . ARG A 1 107 ? -22.291 7.996 7.457 1.00 10.54 104 ARG A O 1
ATOM 883 N N . THR A 1 108 ? -20.122 7.844 6.880 1.00 11.02 105 THR A N 1
ATOM 884 C CA . THR A 1 108 ? -19.601 8.294 8.152 1.00 10.71 105 THR A CA 1
ATOM 885 C C . THR A 1 108 ? -19.464 9.816 8.151 1.00 9.71 105 THR A C 1
ATOM 886 O O . THR A 1 108 ? -18.957 10.415 7.195 1.00 11.14 105 THR A O 1
ATOM 890 N N . HIS A 1 109 ? -19.924 10.429 9.239 1.00 9.93 106 HIS A N 1
ATOM 891 C CA . HIS A 1 109 ? -19.877 11.869 9.437 1.00 9.92 106 HIS A CA 1
ATOM 892 C C . HIS A 1 109 ? -19.149 12.148 10.747 1.00 10.27 106 HIS A C 1
ATOM 893 O O . HIS A 1 109 ? -19.386 11.467 11.750 1.00 11.87 106 HIS A O 1
ATOM 900 N N . THR A 1 110 ? -18.324 13.191 10.750 1.00 11.58 107 THR A N 1
ATOM 901 C CA . THR A 1 110 ? -17.580 13.601 11.949 1.00 13.14 107 THR A CA 1
ATOM 902 C C . THR A 1 110 ? -17.907 15.075 12.248 1.00 13.24 107 THR A C 1
ATOM 903 O O . THR A 1 110 ? -18.277 15.816 11.350 1.00 13.41 107 THR A O 1
ATOM 907 N N . PRO A 1 111 ? -17.764 15.512 13.513 1.00 14.45 108 PRO A N 1
ATOM 908 C CA . PRO A 1 111 ? -18.207 16.873 13.835 1.00 15.61 108 PRO A CA 1
ATOM 909 C C . PRO A 1 111 ? -17.568 17.978 12.976 1.00 16.93 108 PRO A C 1
ATOM 910 O O . PRO A 1 111 ? -16.365 17.936 12.694 1.00 19.59 108 PRO A O 1
ATOM 914 N N . GLU A 1 112 ? -18.364 18.971 12.576 1.00 16.79 109 GLU A N 1
ATOM 915 C CA . GLU A 1 112 ? -17.851 20.105 11.783 1.00 19.14 109 GLU A CA 1
ATOM 916 C C . GLU A 1 112 ? -16.827 20.886 12.610 1.00 20.01 109 GLU A C 1
ATOM 917 O O . GLU A 1 112 ? -16.872 20.824 13.836 1.00 18.81 109 GLU A O 1
ATOM 923 N N . PRO A 1 113 ? -15.918 21.635 11.952 1.00 20.18 110 PRO A N 1
ATOM 924 C CA . PRO A 1 113 ? -14.974 22.526 12.652 1.00 25.11 110 PRO A CA 1
ATOM 925 C C . PRO A 1 113 ? -15.671 23.509 13.589 1.00 28.56 110 PRO A C 1
ATOM 926 O O . PRO A 1 113 ? -15.161 23.818 14.673 1.00 33.41 110 PRO A O 1
ATOM 931 N N . SER B 1 1 ? -19.975 22.829 -4.582 1.00 41.53 -2 SER B N 1
ATOM 932 C CA . SER B 1 1 ? -19.836 21.559 -3.822 1.00 32.15 -2 SER B CA 1
ATOM 933 C C . SER B 1 1 ? -18.630 21.576 -2.884 1.00 25.51 -2 SER B C 1
ATOM 934 O O . SER B 1 1 ? -17.563 21.055 -3.203 1.00 31.76 -2 SER B O 1
ATOM 937 N N . ASN B 1 2 ? -18.808 22.168 -1.712 1.00 18.97 -1 ASN B N 1
ATOM 938 C CA . ASN B 1 2 ? -17.846 21.986 -0.632 1.00 14.58 -1 ASN B CA 1
ATOM 939 C C . ASN B 1 2 ? -18.561 21.836 0.701 1.00 12.90 -1 ASN B C 1
ATOM 940 O O . ASN B 1 2 ? -19.729 22.216 0.847 1.00 12.93 -1 ASN B O 1
ATOM 945 N N . ALA B 1 3 ? -17.845 21.289 1.675 1.00 12.96 0 ALA B N 1
ATOM 946 C CA . ALA B 1 3 ? -18.421 20.956 2.964 1.00 13.27 0 ALA B CA 1
ATOM 947 C C . ALA B 1 3 ? -19.002 22.161 3.678 1.00 12.23 0 ALA B C 1
ATOM 948 O O . ALA B 1 3 ? -20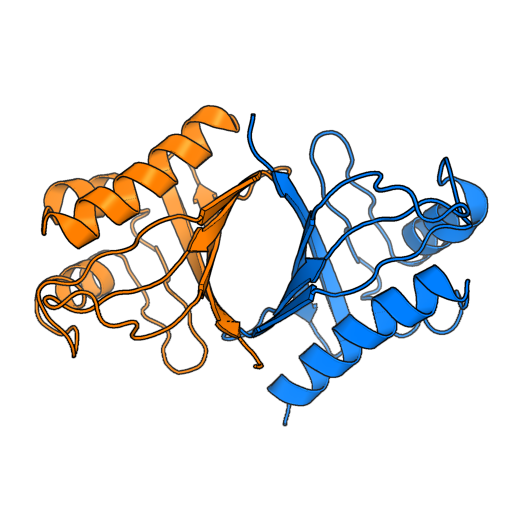.085 22.077 4.247 1.00 13.53 0 ALA B O 1
ATOM 950 N N . MET B 1 4 ? -18.285 23.279 3.665 1.00 11.62 1 MET B N 1
ATOM 951 C CA . MET B 1 4 ? -18.757 24.453 4.390 1.00 11.15 1 MET B CA 1
ATOM 952 C C . MET B 1 4 ? -20.067 24.972 3.792 1.00 10.70 1 MET B C 1
ATOM 953 O O . MET B 1 4 ? -20.944 25.416 4.524 1.00 11.32 1 MET B O 1
ATOM 958 N N . ASP B 1 5 ? -20.182 24.956 2.472 1.00 9.48 2 ASP B N 1
ATOM 959 C CA . ASP B 1 5 ? -21.403 25.411 1.822 1.00 10.10 2 ASP B CA 1
ATOM 960 C C . ASP B 1 5 ? -22.575 24.486 2.124 1.00 9.64 2 ASP B C 1
ATOM 961 O O . ASP B 1 5 ? -23.702 24.945 2.309 1.00 9.37 2 ASP B O 1
ATOM 966 N N . ARG B 1 6 ? -22.326 23.184 2.145 1.00 9.45 3 ARG B N 1
ATOM 967 C CA . ARG B 1 6 ? -23.378 22.239 2.467 1.00 10.00 3 ARG B CA 1
ATOM 968 C C . ARG B 1 6 ? -23.922 22.483 3.869 1.00 10.06 3 ARG B C 1
ATOM 969 O O . ARG B 1 6 ? -25.130 22.486 4.082 1.00 10.59 3 ARG B O 1
ATOM 977 N N . VAL B 1 7 ? -23.023 22.691 4.833 1.00 9.58 4 VAL B N 1
ATOM 978 C CA . VAL B 1 7 ? -23.450 23.020 6.174 1.00 9.86 4 VAL B CA 1
ATOM 979 C C . VAL B 1 7 ? -24.240 24.327 6.215 1.00 9.32 4 VAL B C 1
ATOM 980 O O . VAL B 1 7 ? -25.264 24.412 6.887 1.00 9.89 4 VAL B O 1
ATOM 984 N N . ALA B 1 8 ? -23.749 25.346 5.528 1.00 9.25 5 ALA B N 1
ATOM 985 C CA . ALA B 1 8 ? -24.455 26.624 5.502 1.00 9.58 5 ALA B CA 1
ATOM 986 C C . ALA B 1 8 ? -25.869 26.470 4.903 1.00 9.41 5 ALA B C 1
ATOM 987 O O . ALA B 1 8 ? -26.815 27.093 5.393 1.00 9.48 5 ALA B O 1
ATOM 989 N N . THR B 1 9 ? -26.015 25.650 3.864 1.00 8.71 6 THR B N 1
ATOM 990 C CA . THR B 1 9 ? -27.323 25.437 3.270 1.00 8.74 6 THR B CA 1
ATOM 991 C C . THR B 1 9 ? -28.252 24.721 4.253 1.00 9.81 6 THR B C 1
ATOM 992 O O . THR B 1 9 ? -29.417 25.066 4.366 1.00 9.67 6 THR B O 1
ATOM 996 N N . ALA B 1 10 ? -27.729 23.734 4.975 1.00 9.09 7 ALA B N 1
ATOM 997 C CA . ALA B 1 10 ? -28.506 23.051 6.001 1.00 8.79 7 ALA B CA 1
ATOM 998 C C . ALA B 1 10 ? -28.973 24.040 7.074 1.00 9.96 7 ALA B C 1
ATOM 999 O O . ALA B 1 10 ? -30.136 24.012 7.491 1.00 10.03 7 ALA B O 1
ATOM 1001 N N . ARG B 1 11 ? -28.074 24.918 7.533 1.00 9.84 8 ARG B N 1
ATOM 1002 C CA . ARG B 1 11 ? -28.477 25.929 8.515 1.00 9.94 8 ARG B CA 1
ATOM 1003 C C . ARG B 1 11 ? -29.563 26.856 7.940 1.00 10.30 8 ARG B C 1
ATOM 1004 O O . ARG B 1 11 ? -30.499 27.222 8.649 1.00 11.05 8 ARG B O 1
ATOM 1012 N N . ALA B 1 12 ? -29.447 27.223 6.668 1.00 9.71 9 ALA B N 1
ATOM 1013 C CA . ALA B 1 12 ? -30.454 28.081 6.047 1.00 9.46 9 ALA B CA 1
ATOM 1014 C C . ALA B 1 12 ? -31.833 27.397 5.975 1.00 9.49 9 ALA B C 1
ATOM 1015 O O . ALA B 1 12 ? -32.861 28.053 6.116 1.00 9.73 9 ALA B O 1
ATOM 1017 N N . TYR B 1 13 ? -31.847 26.091 5.759 1.00 9.24 10 TYR B N 1
ATOM 1018 C CA . TYR B 1 13 ? -33.078 25.310 5.768 1.00 8.85 10 TYR B CA 1
ATOM 1019 C C . TYR B 1 13 ? -33.816 25.468 7.094 1.00 9.21 10 TYR B C 1
ATOM 1020 O O . TYR B 1 13 ? -34.996 25.760 7.118 1.00 9.54 10 TYR B O 1
ATOM 1029 N N . TYR B 1 14 ? -33.107 25.312 8.206 1.00 8.85 11 TYR B N 1
ATOM 1030 C CA . TYR B 1 14 ? -33.779 25.419 9.507 1.00 9.02 11 TYR B CA 1
ATOM 1031 C C . TYR B 1 14 ? -34.210 26.853 9.776 1.00 9.13 11 TYR B C 1
ATOM 1032 O O . TYR B 1 14 ? -35.270 27.079 10.361 1.00 10.08 11 TYR B O 1
ATOM 1041 N N . ARG B 1 15 ? -33.403 27.824 9.362 1.00 9.29 12 ARG B N 1
ATOM 1042 C CA . ARG B 1 15 ? -33.776 29.226 9.499 1.00 9.66 12 ARG B CA 1
ATOM 1043 C C . ARG B 1 15 ? -35.086 29.477 8.738 1.00 9.39 12 ARG B C 1
ATOM 1044 O O . ARG B 1 15 ? -35.994 30.145 9.250 1.00 10.25 12 ARG B O 1
ATOM 1052 N N . ALA B 1 16 ? -35.182 28.969 7.514 1.00 9.08 13 ALA B N 1
ATOM 1053 C CA . ALA B 1 16 ? -36.407 29.107 6.711 1.00 9.42 13 ALA B CA 1
ATOM 1054 C C . ALA B 1 16 ? -37.626 28.541 7.447 1.00 9.88 13 ALA B C 1
ATOM 1055 O O . ALA B 1 16 ? -38.679 29.182 7.524 1.00 10.68 13 ALA B O 1
ATOM 1057 N N . LEU B 1 17 ? -37.489 27.340 7.983 1.00 9.16 14 LEU B N 1
ATOM 1058 C CA . LEU B 1 17 ? -38.594 26.720 8.708 1.00 9.66 14 LEU B CA 1
ATOM 1059 C C . LEU B 1 17 ? -38.996 27.529 9.923 1.00 10.35 14 LEU B C 1
ATOM 1060 O O . LEU B 1 17 ? -40.195 27.758 10.161 1.00 11.88 14 LEU B O 1
ATOM 1065 N N . ASP B 1 18 ? -38.001 27.961 10.693 1.00 10.19 15 ASP B N 1
ATOM 1066 C CA . ASP B 1 18 ? -38.289 28.596 11.972 1.00 10.83 15 ASP B CA 1
ATOM 1067 C C . ASP B 1 18 ? -38.747 30.031 11.811 1.00 10.91 15 ASP B C 1
ATOM 1068 O O . ASP B 1 18 ? -39.488 30.518 12.651 1.00 14.00 15 ASP B O 1
ATOM 1073 N N . GLU B 1 19 ? -38.297 30.704 10.754 1.00 11.35 16 GLU B N 1
ATOM 1074 C CA . GLU B 1 19 ? -38.716 32.076 10.473 1.00 11.96 16 GLU B CA 1
ATOM 1075 C C . GLU B 1 19 ? -39.937 32.130 9.557 1.00 12.33 16 GLU B C 1
ATOM 1076 O O . GLU B 1 19 ? -40.424 33.201 9.235 1.00 13.65 16 GLU B O 1
ATOM 1082 N N . HIS B 1 20 ? -40.435 30.967 9.145 1.00 11.80 17 HIS B N 1
ATOM 1083 C CA . HIS B 1 20 ? -41.562 30.885 8.213 1.00 12.97 17 HIS B CA 1
ATOM 1084 C C . HIS B 1 20 ? -41.235 31.662 6.945 1.00 12.99 17 HIS B C 1
ATOM 1085 O O . HIS B 1 20 ? -42.080 32.360 6.399 1.00 14.70 17 HIS B O 1
ATOM 1092 N N . ASP B 1 21 ? -40.008 31.508 6.463 1.00 12.77 18 ASP B N 1
ATOM 1093 C CA . ASP B 1 21 ? -39.557 32.163 5.254 1.00 12.42 18 ASP B CA 1
ATOM 1094 C C . ASP B 1 21 ? -39.558 31.106 4.166 1.00 11.39 18 ASP B C 1
ATOM 1095 O O . ASP B 1 21 ? -38.553 30.427 3.923 1.00 11.01 18 ASP B O 1
ATOM 1100 N N . TYR B 1 22 ? -40.707 30.925 3.516 1.00 12.02 19 TYR B N 1
ATOM 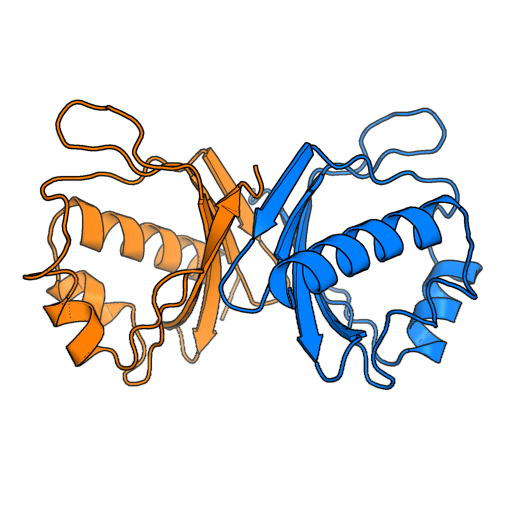1101 C CA . TYR B 1 22 ? -40.851 29.802 2.592 1.00 12.64 19 TYR B CA 1
ATOM 1102 C C . TYR B 1 22 ? -40.296 30.132 1.214 1.00 11.63 19 TYR B C 1
ATOM 1103 O O . TYR B 1 22 ? -40.102 29.240 0.392 1.00 13.78 19 TYR B O 1
ATOM 1112 N N . ASP B 1 23 ? -39.992 31.407 0.982 1.00 12.10 20 ASP B N 1
ATOM 1113 C CA . ASP B 1 23 ? -39.172 31.792 -0.166 1.00 12.98 20 ASP B CA 1
ATOM 1114 C C . ASP B 1 23 ? -37.735 31.279 -0.014 1.00 11.61 20 ASP B C 1
ATOM 1115 O O . ASP B 1 23 ? -37.206 30.648 -0.925 1.00 11.97 20 ASP B O 1
ATOM 1120 N N . LEU B 1 24 ? -37.111 31.548 1.126 1.00 10.73 21 LEU B N 1
ATOM 1121 C CA . LEU B 1 24 ? -35.805 30.984 1.446 1.00 11.04 21 LEU B CA 1
ATOM 1122 C C . LEU B 1 24 ? -35.873 29.456 1.380 1.00 9.53 21 LEU B C 1
ATOM 1123 O O . LEU B 1 24 ? -34.963 28.820 0.841 1.00 9.73 21 LEU B O 1
ATOM 1128 N N . LEU B 1 25 ? -36.942 28.857 1.901 1.00 9.64 22 LEU B N 1
ATOM 1129 C CA . LEU B 1 25 ? -37.056 27.406 1.862 1.00 9.80 22 LEU B CA 1
ATOM 1130 C C . LEU B 1 25 ? -36.975 26.901 0.424 1.00 9.20 22 LEU B C 1
ATOM 1131 O O . LEU B 1 25 ? -36.216 25.989 0.118 1.00 10.08 22 LEU B O 1
ATOM 1136 N N . SER B 1 26 ? -37.790 27.456 -0.470 1.00 10.30 23 SER B N 1
ATOM 1137 C CA . SER B 1 26 ? -37.744 27.029 -1.864 1.00 11.00 23 SER B CA 1
ATOM 1138 C C . SER B 1 26 ? -36.348 27.195 -2.472 1.00 10.00 23 SER B C 1
ATOM 1139 O O . SER B 1 26 ? -35.891 26.339 -3.233 1.00 11.14 23 SER B O 1
ATOM 1142 N N . ASP B 1 27 ? -35.682 28.287 -2.104 1.00 9.89 24 ASP B N 1
ATOM 1143 C CA . ASP B 1 27 ? -34.367 28.639 -2.655 1.00 10.15 24 ASP B CA 1
ATOM 1144 C C . ASP B 1 27 ? -33.274 27.617 -2.335 1.00 9.55 24 ASP B C 1
ATOM 1145 O O . ASP B 1 27 ? -32.309 27.511 -3.084 1.00 11.27 24 ASP B O 1
ATOM 1150 N N . VAL B 1 28 ? -33.425 26.871 -1.242 1.00 9.57 25 VAL B N 1
ATOM 1151 C CA . VAL B 1 28 ? -32.413 25.895 -0.849 1.00 9.22 25 VAL B CA 1
ATOM 1152 C C . VAL B 1 28 ? -32.763 24.455 -1.229 1.00 9.19 25 VAL B C 1
ATOM 1153 O O . VAL B 1 28 ? -31.985 23.561 -0.904 1.00 9.88 25 VAL B O 1
ATOM 1157 N N . LEU B 1 29 ? -33.885 24.238 -1.932 1.00 9.75 26 LEU B N 1
ATOM 1158 C CA . LEU B 1 29 ? -34.368 22.896 -2.278 1.00 10.11 26 LEU B CA 1
ATOM 1159 C C . LEU B 1 29 ? -34.363 22.645 -3.780 1.00 10.04 26 LEU B C 1
ATOM 1160 O O . LEU B 1 29 ? -34.698 23.531 -4.549 1.00 11.73 26 LEU B O 1
ATOM 1165 N N . ALA B 1 30 ? -34.006 21.427 -4.177 1.00 10.80 27 ALA B N 1
ATOM 1166 C CA . ALA B 1 30 ? -34.122 21.001 -5.569 1.00 11.28 27 ALA B CA 1
ATOM 1167 C C . ALA B 1 30 ? -35.603 20.833 -5.938 1.00 11.43 27 ALA B C 1
ATOM 1168 O O . ALA B 1 30 ? -36.430 20.548 -5.068 1.00 11.81 27 ALA B O 1
ATOM 1170 N N . PRO B 1 31 ? -35.952 20.980 -7.228 1.00 12.55 28 PRO B N 1
ATOM 1171 C CA . PRO B 1 31 ? -37.367 20.804 -7.614 1.00 13.24 28 PRO B CA 1
ATOM 1172 C C . PRO B 1 31 ? -37.983 19.474 -7.209 1.00 12.94 28 PRO B C 1
ATOM 1173 O O . PRO B 1 31 ? -39.151 19.433 -6.813 1.00 15.27 28 PRO B O 1
ATO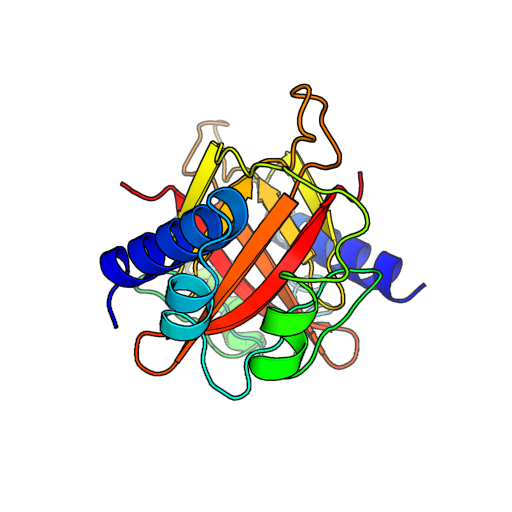M 1177 N N A ASP B 1 32 ? -37.186 18.413 -7.313 0.50 14.35 29 ASP B N 1
ATOM 1178 N N B ASP B 1 32 ? -37.224 18.387 -7.320 0.50 14.23 29 ASP B N 1
ATOM 1179 C CA A ASP B 1 32 ? -37.618 17.057 -7.002 0.50 15.25 29 ASP B CA 1
ATOM 1180 C CA B ASP B 1 32 ? -37.728 17.059 -6.958 0.50 15.34 29 ASP B CA 1
ATOM 1181 C C A ASP B 1 32 ? -37.289 16.636 -5.566 0.50 14.15 29 ASP B C 1
ATOM 1182 C C B ASP B 1 32 ? -37.304 16.633 -5.556 0.50 14.18 29 ASP B C 1
ATOM 1183 O O A ASP B 1 32 ? -37.282 15.451 -5.247 0.50 15.59 29 ASP B O 1
ATOM 1184 O O B ASP B 1 32 ? -37.233 15.447 -5.254 0.50 16.01 29 ASP B O 1
ATOM 1193 N N . PHE B 1 33 ? -37.047 17.615 -4.700 1.00 12.93 30 PHE B N 1
ATOM 1194 C CA . PHE B 1 33 ? -36.748 17.373 -3.292 1.00 12.09 30 PHE B CA 1
ATOM 1195 C C . PHE B 1 33 ? -37.724 16.380 -2.646 1.00 13.05 30 PHE B C 1
ATOM 1196 O O . PHE B 1 33 ? -38.932 16.461 -2.893 1.00 13.53 30 PHE B O 1
ATOM 1204 N N . VAL B 1 34 ? -37.200 15.463 -1.837 1.00 12.86 31 VAL B N 1
ATOM 1205 C CA . VAL B 1 34 ? -37.994 14.539 -1.043 1.00 13.54 31 VAL B CA 1
ATOM 1206 C C . VAL B 1 34 ? -37.603 14.673 0.419 1.00 11.62 31 VAL B C 1
ATOM 1207 O O . VAL B 1 34 ? -36.417 14.689 0.760 1.00 12.48 31 VAL B O 1
ATOM 1211 N N . HIS B 1 35 ? -38.598 14.775 1.292 1.00 12.84 32 HIS B N 1
ATOM 1212 C CA . HIS B 1 35 ? -38.380 14.679 2.733 1.00 12.19 32 HIS B CA 1
ATOM 1213 C C . HIS B 1 35 ? -38.938 13.366 3.248 1.00 13.38 32 HIS B C 1
ATOM 1214 O O . HIS B 1 35 ? -40.093 13.038 2.949 1.00 13.72 32 HIS B O 1
ATOM 1221 N N A ASP B 1 36 ? -38.120 12.611 3.998 0.50 15.16 33 ASP B N 1
ATOM 1222 N N B ASP B 1 36 ? -38.173 12.616 4.024 0.50 14.29 33 ASP B N 1
ATOM 1223 C CA A ASP B 1 36 ? -38.529 11.335 4.636 0.50 16.62 33 ASP B CA 1
ATOM 1224 C CA B ASP B 1 36 ? -38.801 11.481 4.677 0.50 14.41 33 ASP B CA 1
ATOM 1225 C C A ASP B 1 36 ? -38.453 11.405 6.163 0.50 15.99 33 ASP B C 1
ATOM 1226 C C B ASP B 1 36 ? -38.413 11.275 6.117 0.50 15.77 33 ASP B C 1
ATOM 1227 O O A ASP B 1 36 ? -37.568 12.066 6.709 0.50 12.60 33 ASP B O 1
ATOM 1228 O O B ASP B 1 36 ? -37.323 11.638 6.551 0.50 15.52 33 ASP B O 1
ATOM 1237 N N . ARG B 1 37 ? -39.366 10.703 6.839 1.00 16.91 34 ARG B N 1
ATOM 1238 C CA . ARG B 1 37 ? -39.242 10.374 8.255 1.00 18.53 34 ARG B CA 1
ATOM 1239 C C . ARG B 1 37 ? -40.014 9.060 8.408 1.00 18.00 34 ARG B C 1
ATOM 1240 O O . ARG B 1 37 ? -40.684 8.640 7.470 1.00 19.76 34 ARG B O 1
ATOM 1248 N N . PRO B 1 38 ? -39.909 8.391 9.564 1.00 18.75 35 PRO B N 1
ATOM 1249 C CA . PRO B 1 38 ? -40.556 7.089 9.671 1.00 21.33 35 PRO B CA 1
ATOM 1250 C C . PRO B 1 38 ? -42.040 7.065 9.293 1.00 22.93 35 PRO B C 1
ATOM 1251 O O . PRO B 1 38 ? -42.470 6.119 8.648 1.00 25.38 35 PRO B O 1
ATOM 1255 N N . ASP B 1 39 ? -42.800 8.095 9.661 1.00 22.03 36 ASP B N 1
ATOM 1256 C CA . ASP B 1 39 ? -44.260 8.066 9.492 1.00 24.64 36 ASP B CA 1
ATOM 1257 C C . ASP B 1 39 ? -44.739 8.864 8.281 1.00 24.50 36 ASP B C 1
ATOM 1258 O O . ASP B 1 39 ? -45.941 8.936 8.039 1.00 27.77 36 ASP B O 1
ATOM 1263 N N . ARG B 1 40 ? -43.821 9.471 7.528 1.00 22.70 37 ARG B N 1
ATOM 1264 C CA . ARG B 1 40 ? -44.219 10.330 6.406 1.00 21.67 37 ARG B CA 1
ATOM 1265 C C . ARG B 1 40 ? -43.114 10.574 5.378 1.00 19.94 37 ARG B C 1
ATOM 1266 O O . ARG B 1 40 ? -41.989 10.898 5.748 1.00 20.72 37 ARG B O 1
ATOM 1274 N N . THR B 1 41 ? -43.464 10.428 4.098 1.00 18.60 38 THR B N 1
ATOM 1275 C CA . THR B 1 41 ? -42.614 10.840 2.980 1.00 17.42 38 THR B CA 1
ATOM 1276 C C . THR B 1 41 ? -43.355 11.876 2.150 1.00 16.92 38 THR B C 1
ATOM 1277 O O . THR B 1 41 ? -44.479 11.634 1.728 1.00 18.99 38 THR B O 1
ATOM 1281 N N . ILE B 1 42 ? -42.721 13.017 1.916 1.00 15.57 39 ILE B N 1
ATOM 1282 C CA . ILE B 1 42 ? -43.308 14.116 1.174 1.00 17.25 39 ILE B CA 1
ATOM 1283 C C . ILE B 1 42 ? -42.471 14.306 -0.075 1.00 17.47 39 ILE B C 1
ATOM 1284 O O . ILE B 1 42 ? -41.272 14.585 0.011 1.00 16.99 39 ILE B O 1
ATOM 1289 N N . GLU B 1 43 ? -43.089 14.146 -1.235 1.00 18.96 40 GLU B N 1
ATOM 1290 C CA . GLU B 1 43 ? -42.374 14.148 -2.507 1.00 17.45 40 GLU B CA 1
ATOM 1291 C C . GLU B 1 43 ? -42.639 15.417 -3.319 1.00 16.77 40 GLU B C 1
ATOM 1292 O O . GLU B 1 43 ? -43.775 15.728 -3.667 1.00 17.07 40 GLU B O 1
ATOM 1298 N N . GLY B 1 44 ? -41.561 16.130 -3.627 1.00 15.21 41 GLY B N 1
ATOM 1299 C CA . GLY B 1 44 ? -41.571 17.297 -4.489 1.00 14.41 41 GLY B CA 1
ATOM 1300 C C . GLY B 1 44 ? -41.466 18.583 -3.701 1.00 12.99 41 GLY B C 1
ATOM 1301 O O . GLY B 1 44 ? -42.068 18.721 -2.640 1.00 13.53 41 GLY B O 1
ATOM 1302 N N . ARG B 1 45 ? -40.718 19.541 -4.242 1.00 13.85 42 ARG B N 1
ATOM 1303 C CA . ARG B 1 45 ? -40.499 20.808 -3.563 1.00 13.46 42 ARG B CA 1
ATOM 1304 C C . ARG B 1 45 ? -41.801 21.567 -3.318 1.00 13.73 42 ARG B C 1
ATOM 1305 O O . ARG B 1 45 ? -42.018 22.081 -2.216 1.00 13.56 42 ARG B O 1
ATOM 1313 N N . GLU B 1 46 ? -42.672 21.665 -4.321 1.00 15.79 43 GLU B N 1
ATOM 1314 C CA . GLU B 1 46 ? -43.875 22.471 -4.136 1.00 18.19 43 GLU B CA 1
ATOM 1315 C C . GLU B 1 46 ? -44.812 21.840 -3.097 1.00 15.13 43 GLU B C 1
ATOM 1316 O O . GLU B 1 46 ? -45.358 22.564 -2.264 1.00 15.97 43 GLU B O 1
ATOM 1322 N N . ARG B 1 47 ? -44.957 20.511 -3.109 1.00 14.48 44 ARG B N 1
ATOM 1323 C CA . ARG B 1 47 ? -45.761 19.823 -2.084 1.00 15.68 44 ARG B CA 1
ATOM 1324 C C . ARG B 1 47 ? -45.158 20.067 -0.704 1.00 13.13 44 ARG B C 1
ATOM 1325 O O . ARG B 1 47 ? -45.877 20.353 0.256 1.00 13.21 44 ARG B O 1
ATOM 1333 N N . PHE B 1 48 ? -43.831 19.956 -0.602 1.00 12.62 45 PHE B N 1
ATOM 1334 C CA . PHE B 1 48 ? -43.159 20.148 0.669 1.00 11.53 45 PHE B CA 1
ATOM 1335 C C . PHE B 1 48 ? -43.317 21.567 1.198 1.00 10.94 45 PHE B C 1
ATOM 1336 O O . PHE B 1 48 ? -43.601 21.772 2.372 1.00 11.70 45 PHE B O 1
ATOM 1344 N N . VAL B 1 49 ? -43.135 22.557 0.339 1.00 11.42 46 VAL B N 1
ATOM 1345 C CA . VAL B 1 49 ? -43.293 23.941 0.764 1.00 12.18 46 VAL B CA 1
ATOM 1346 C C . VAL B 1 49 ? -44.738 24.191 1.232 1.00 12.22 46 VAL B C 1
ATOM 1347 O O . VAL B 1 49 ? -44.968 24.845 2.253 1.00 12.29 46 VAL B O 1
ATOM 1351 N N . ARG B 1 50 ? -45.721 23.670 0.490 1.00 12.21 47 ARG B N 1
ATOM 1352 C CA . ARG B 1 50 ? -47.114 23.819 0.930 1.00 12.39 47 ARG B CA 1
ATOM 1353 C C . ARG B 1 50 ? -47.352 23.169 2.287 1.00 11.63 47 ARG B C 1
ATOM 1354 O O . ARG B 1 50 ? -48.018 23.740 3.144 1.00 12.48 47 ARG B O 1
ATOM 1362 N N . PHE B 1 51 ? -46.823 21.965 2.464 1.00 12.11 48 PHE B N 1
ATOM 1363 C CA . PHE B 1 51 ? -46.986 21.272 3.720 1.00 13.51 48 PHE B CA 1
ATOM 1364 C C . PHE B 1 51 ? -46.388 22.083 4.876 1.00 12.26 48 PHE B C 1
ATOM 1365 O O . PHE B 1 51 ? -47.011 22.262 5.926 1.00 12.91 48 PHE B O 1
ATOM 1373 N N A MET B 1 52 ? -45.165 22.579 4.705 0.50 12.18 49 MET B N 1
ATOM 1374 N N B MET B 1 52 ? -45.176 22.574 4.658 0.50 12.45 49 MET B N 1
ATOM 1375 C CA A MET B 1 52 ? -44.545 23.345 5.782 0.50 13.07 49 MET B CA 1
ATOM 1376 C CA B MET B 1 52 ? -44.472 23.311 5.680 0.50 13.35 49 MET B CA 1
ATOM 1377 C C A MET B 1 52 ? -45.247 24.672 6.012 0.50 13.02 49 MET B C 1
ATOM 1378 C C B MET B 1 52 ? -45.136 24.677 5.959 0.50 13.06 49 MET B C 1
ATOM 1379 O O A MET B 1 52 ? -45.342 25.141 7.143 0.50 13.47 49 MET B O 1
ATOM 1380 O O B MET B 1 52 ? -45.101 25.167 7.084 0.50 15.69 49 MET B O 1
ATOM 1389 N N . ARG B 1 53 ? -45.794 25.254 4.952 1.00 12.43 50 ARG B N 1
ATOM 1390 C CA . ARG B 1 53 ? -46.516 26.530 5.095 1.00 13.46 50 ARG B CA 1
ATOM 1391 C C . ARG B 1 53 ? -47.906 26.387 5.731 1.00 13.87 50 ARG B C 1
ATOM 1392 O O . ARG B 1 53 ? -48.333 27.265 6.483 1.00 18.49 50 ARG B O 1
ATOM 1400 N N . GLU B 1 54 ? -48.580 25.272 5.462 1.00 13.07 51 GLU B N 1
ATOM 1401 C CA . GLU B 1 54 ? -50.042 25.174 5.696 1.00 14.35 51 GLU B CA 1
ATOM 1402 C C . GLU B 1 54 ? -50.517 23.979 6.510 1.00 15.26 51 GLU B C 1
ATOM 1403 O O . GLU B 1 54 ? -51.629 24.019 7.034 1.00 16.99 51 GLU B O 1
ATOM 1409 N N . GLU B 1 55 ? -49.723 22.922 6.612 1.00 13.87 52 GLU B N 1
ATOM 1410 C CA . GLU B 1 55 ? -50.223 21.658 7.127 1.00 16.26 52 GLU B CA 1
ATOM 1411 C C . GLU B 1 55 ? -49.458 21.046 8.290 1.00 17.23 52 GLU B C 1
ATOM 1412 O O . GLU B 1 55 ? -49.844 19.974 8.765 1.00 21.71 52 GLU B O 1
ATOM 1418 N N . ARG B 1 56 ? -48.414 21.697 8.800 1.00 17.85 53 ARG B N 1
ATOM 1419 C CA . ARG B 1 56 ? -47.703 21.097 9.948 1.00 22.32 53 ARG B CA 1
ATOM 1420 C C . ARG B 1 56 ? -48.662 20.998 11.135 1.00 24.79 53 ARG B C 1
ATOM 1421 O O . ARG B 1 56 ? -49.409 21.939 11.396 1.00 30.10 53 ARG B O 1
ATOM 1429 N N . PRO B 1 57 ? -48.629 19.868 11.875 1.00 27.25 54 PRO B N 1
ATOM 1430 C CA . PRO B 1 57 ? -49.557 19.696 13.001 1.00 29.94 54 PRO B CA 1
ATOM 1431 C C . PRO B 1 57 ? -49.267 20.648 14.167 1.00 31.67 54 PRO B C 1
ATOM 1432 O O . PRO B 1 57 ? -50.181 21.015 14.910 1.00 35.40 54 PRO B O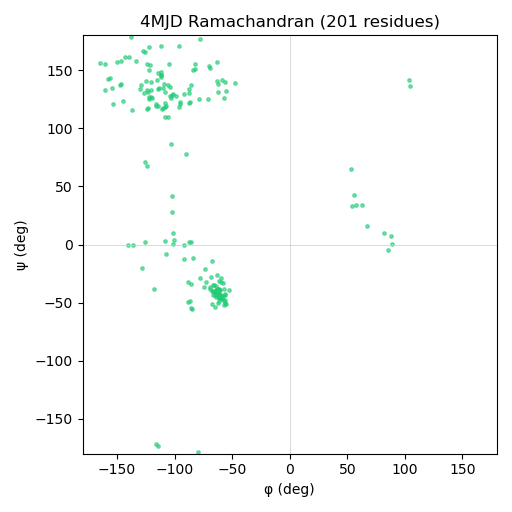 1
ATOM 1436 N N . GLN B 1 58 ? -48.005 21.047 14.313 1.00 26.50 55 GLN B N 1
ATOM 1437 C CA . GLN B 1 58 ? -47.615 22.050 15.304 1.00 27.43 55 GLN B CA 1
ATOM 1438 C C . GLN B 1 58 ? -47.114 23.301 14.596 1.00 28.77 55 GLN B C 1
ATOM 1439 O O . GLN B 1 58 ? -46.304 23.219 13.665 1.00 27.63 55 GLN B O 1
ATOM 1445 N N . THR B 1 59 ? -47.596 24.452 15.054 1.00 30.82 56 THR B N 1
ATOM 1446 C CA . THR B 1 59 ? -47.220 25.744 14.491 1.00 30.95 56 THR B CA 1
ATOM 1447 C C . THR B 1 59 ? -46.244 26.484 15.411 1.00 29.23 56 THR B C 1
ATOM 1448 O O . THR B 1 59 ? -46.208 26.244 16.619 1.00 29.24 56 THR B O 1
ATOM 1452 N N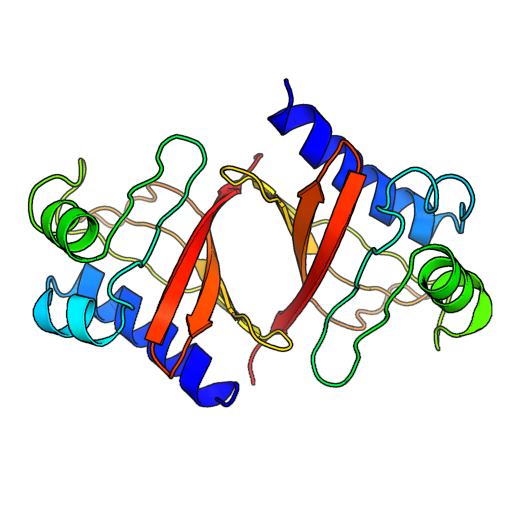 . ASP B 1 60 ? -45.461 27.384 14.823 1.00 24.03 57 ASP B N 1
ATOM 1453 C CA . ASP B 1 60 ? -44.472 28.189 15.548 1.00 24.53 57 ASP B CA 1
ATOM 1454 C C . ASP B 1 60 ? -43.510 27.346 16.398 1.00 20.50 57 ASP B C 1
ATOM 1455 O O . ASP B 1 60 ? -43.513 27.365 17.612 1.00 25.23 57 ASP B O 1
ATOM 1460 N N . THR B 1 61 ? -42.728 26.553 15.696 1.00 18.13 58 THR B N 1
ATOM 1461 C CA . THR B 1 61 ? -41.788 25.627 16.270 1.00 14.45 58 THR B CA 1
ATOM 1462 C C . THR B 1 61 ? -40.367 26.102 15.958 1.00 13.11 58 THR B C 1
ATOM 1463 O O . THR B 1 61 ? -40.154 27.036 15.189 1.00 14.74 58 THR B O 1
ATOM 1467 N N . SER B 1 62 ? -39.386 25.454 16.572 1.00 12.13 59 SER B N 1
ATOM 1468 C CA . SER B 1 62 ? -37.980 25.764 16.302 1.00 11.26 59 SER B CA 1
ATOM 1469 C C . SER B 1 62 ? -37.144 24.510 16.323 1.00 10.41 59 SER B C 1
ATOM 1470 O O . SER B 1 62 ? -37.556 23.491 16.873 1.00 11.54 59 SER B O 1
ATOM 1473 N N . HIS B 1 63 ? -35.963 24.617 15.723 1.00 10.58 60 HIS B N 1
ATOM 1474 C CA . HIS B 1 63 ? -35.051 23.498 15.583 1.00 10.56 60 HIS B CA 1
ATOM 1475 C C . HIS B 1 63 ? -33.661 23.830 16.150 1.00 10.86 60 HIS B C 1
ATOM 1476 O O . HIS B 1 63 ? -32.704 23.984 15.389 1.00 12.01 60 HIS B O 1
ATOM 1483 N N . PRO B 1 64 ? -33.529 23.938 17.476 1.00 10.34 61 PRO B N 1
ATOM 1484 C CA . PRO B 1 64 ? -32.186 24.093 18.037 1.00 11.15 61 PRO B CA 1
ATOM 1485 C C . PRO B 1 64 ? -31.252 22.966 17.607 1.00 10.89 61 PRO B C 1
ATOM 1486 O O . PRO B 1 64 ? -31.615 21.798 17.681 1.00 11.30 61 PRO B O 1
ATOM 1490 N N . ILE B 1 65 ? -30.057 23.346 17.161 1.00 10.86 62 ILE B N 1
ATOM 1491 C CA . ILE B 1 65 ? -29.075 22.396 16.668 1.00 11.26 62 ILE B CA 1
ATOM 1492 C C . ILE B 1 65 ? -27.986 22.156 17.708 1.00 11.53 62 ILE B C 1
ATOM 1493 O O . ILE B 1 65 ? -27.382 23.102 18.195 1.00 14.33 62 ILE B O 1
ATOM 1498 N N . ALA B 1 66 ? -27.759 20.889 18.047 1.00 11.67 63 ALA B N 1
ATOM 1499 C CA . ALA B 1 66 ? -26.700 20.526 19.004 1.00 12.50 63 ALA B CA 1
ATOM 1500 C C . ALA B 1 66 ? -25.358 20.386 18.304 1.00 12.74 63 ALA B C 1
ATOM 1501 O O . ALA B 1 66 ? -24.382 21.004 18.719 1.00 15.56 63 ALA B O 1
ATOM 1503 N N . THR B 1 67 ? -25.289 19.546 17.275 1.00 12.46 64 THR B N 1
ATOM 1504 C CA . THR B 1 67 ? -24.029 19.262 16.584 1.00 12.67 64 THR B CA 1
ATOM 1505 C C . THR B 1 67 ? -24.299 19.008 15.124 1.00 10.99 64 THR B C 1
ATOM 1506 O O . THR B 1 67 ? -25.289 18.364 14.777 1.00 12.37 64 THR B O 1
ATOM 1510 N N . ILE B 1 68 ? -23.454 19.556 14.263 1.00 11.38 65 ILE B N 1
ATOM 1511 C CA . ILE B 1 68 ? -23.483 19.239 12.837 1.00 11.09 65 ILE B CA 1
ATOM 1512 C C . ILE B 1 68 ? -22.264 18.390 12.504 1.00 11.28 65 ILE B C 1
ATOM 1513 O O . ILE B 1 68 ? -21.145 18.692 12.930 1.00 13.00 65 ILE B O 1
ATOM 1518 N N . TYR B 1 69 ? -22.514 17.294 11.804 1.00 11.42 66 TYR B N 1
ATOM 1519 C CA . TYR B 1 69 ? -21.490 16.357 11.383 1.00 11.60 66 TYR B CA 1
ATOM 1520 C C . TYR B 1 69 ? -21.368 16.374 9.864 1.00 11.52 66 TYR B C 1
ATOM 1521 O O . TYR B 1 69 ? -22.376 16.337 9.159 1.00 12.53 66 TYR B O 1
ATOM 1530 N N . THR B 1 70 ? -20.147 16.409 9.356 1.00 11.60 67 THR B N 1
ATOM 1531 C CA . THR B 1 70 ? -19.892 16.423 7.927 1.00 12.33 67 THR B CA 1
ATOM 1532 C C . THR B 1 70 ? -19.370 15.079 7.431 1.00 11.24 67 THR B C 1
ATOM 1533 O O . THR B 1 70 ? -18.501 14.461 8.050 1.00 11.73 67 THR B O 1
ATOM 1537 N N . GLY B 1 71 ? -19.894 14.668 6.287 1.00 11.34 68 GLY B N 1
ATOM 1538 C CA . GLY B 1 71 ? -19.455 13.487 5.573 1.00 11.42 68 GLY B CA 1
ATOM 1539 C C . GLY B 1 71 ? -18.842 13.869 4.240 1.00 12.33 68 GLY B C 1
ATOM 1540 O O . GLY B 1 71 ? -18.640 15.051 3.942 1.00 14.05 68 GLY B O 1
ATOM 1541 N N . ALA B 1 72 ? -18.527 12.864 3.439 1.00 13.07 69 ALA B N 1
ATOM 1542 C CA . ALA B 1 72 ? -17.918 13.085 2.130 1.00 14.92 69 ALA B CA 1
ATOM 1543 C C . ALA B 1 72 ? -18.760 14.012 1.248 1.00 14.32 69 ALA B C 1
ATOM 1544 O O . ALA B 1 72 ? -18.230 14.904 0.597 1.00 16.15 69 ALA B O 1
ATOM 1546 N N . SER B 1 73 ? -20.072 13.794 1.237 1.00 13.20 70 SER B N 1
ATOM 1547 C CA . SER B 1 73 ? -20.973 14.578 0.397 1.00 13.24 70 SER 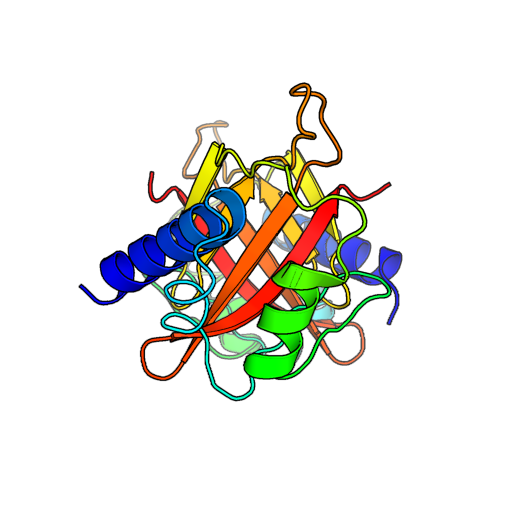B CA 1
ATOM 1548 C C . SER B 1 73 ? -22.274 14.924 1.068 1.00 11.55 70 SER B C 1
ATOM 1549 O O . SER B 1 73 ? -23.118 15.532 0.443 1.00 12.73 70 SER B O 1
ATOM 1552 N N . THR B 1 74 ? -22.465 14.499 2.307 1.00 11.10 71 THR B N 1
ATOM 1553 C CA . THR B 1 74 ? -23.705 14.687 3.035 1.00 10.19 71 THR B CA 1
ATOM 1554 C C . THR B 1 74 ? -23.426 15.344 4.380 1.00 10.09 71 THR B C 1
ATOM 1555 O O . THR B 1 74 ? -22.273 15.413 4.840 1.00 10.63 71 THR B O 1
ATOM 1559 N N . VAL B 1 75 ? -24.491 15.830 5.020 1.00 9.20 72 VAL B N 1
ATOM 1560 C CA . VAL B 1 75 ? -24.398 16.471 6.326 1.00 9.44 72 VAL B CA 1
ATOM 1561 C C . VAL B 1 75 ? -25.424 15.817 7.246 1.00 9.35 72 VAL B C 1
ATOM 1562 O O . VAL B 1 75 ? -26.558 15.572 6.811 1.00 9.94 72 VAL B O 1
ATOM 1566 N N . ALA B 1 76 ? -25.033 15.541 8.483 1.00 9.48 73 ALA B N 1
ATOM 1567 C CA . ALA B 1 76 ? -25.959 15.009 9.473 1.00 9.49 73 ALA B CA 1
ATOM 1568 C C . ALA B 1 76 ? -26.099 16.031 10.585 1.00 9.29 73 ALA B C 1
ATOM 1569 O O . ALA B 1 76 ? -25.124 16.396 11.217 1.00 11.35 73 ALA B O 1
ATOM 1571 N N . VAL B 1 77 ? -27.322 16.495 10.827 1.00 9.15 74 VAL B N 1
ATOM 1572 C CA . VAL B 1 77 ? -27.616 17.499 11.844 1.00 9.34 74 VAL B CA 1
ATOM 1573 C C . VAL B 1 77 ? -28.359 16.868 13.013 1.00 9.23 74 VAL B C 1
ATOM 1574 O O . VAL B 1 77 ? -29.435 16.308 12.835 1.00 10.22 74 VAL B O 1
ATOM 1578 N N . GLU B 1 78 ? -27.749 16.927 14.194 1.00 10.16 75 GLU B N 1
ATOM 1579 C CA . GLU B 1 78 ? -28.348 16.451 15.433 1.00 10.61 75 GLU B CA 1
ATOM 1580 C C . GLU B 1 78 ? -28.980 17.638 16.147 1.00 11.26 75 GLU B C 1
ATOM 1581 O O . GLU B 1 78 ? -28.288 18.593 16.515 1.00 12.58 75 GLU B O 1
ATOM 1587 N N . GLY B 1 79 ? -30.292 17.583 16.338 1.00 11.02 76 GLY B N 1
ATOM 1588 C CA . GLY B 1 79 ? -30.987 18.660 17.012 1.00 11.17 76 GLY B CA 1
ATOM 1589 C C . GLY B 1 79 ? -32.271 18.185 17.636 1.00 10.57 76 GLY B C 1
ATOM 1590 O O . GLY B 1 79 ? -32.488 16.990 17.809 1.00 12.09 76 GLY B O 1
ATOM 1591 N N A ARG B 1 80 ? -33.098 19.154 18.031 0.50 11.16 77 ARG B N 1
ATOM 1592 N N B ARG B 1 80 ? -33.134 19.125 17.975 0.50 10.19 77 ARG B N 1
ATOM 1593 C CA A ARG B 1 80 ? -34.426 18.899 18.592 0.50 12.66 77 ARG B CA 1
ATOM 1594 C CA B ARG B 1 80 ? -34.430 18.761 18.501 0.50 10.28 77 ARG B CA 1
ATOM 1595 C C A ARG B 1 80 ? -35.446 19.790 17.925 0.50 11.25 77 ARG B C 1
ATOM 1596 C C B ARG B 1 80 ? -35.452 19.793 18.053 0.50 10.26 77 ARG B C 1
ATOM 1597 O O A ARG B 1 80 ? -35.110 20.859 17.422 0.50 11.42 77 ARG B O 1
ATOM 1598 O O B ARG B 1 80 ? -35.111 20.938 17.778 0.50 10.88 77 ARG B O 1
ATOM 1613 N N . LEU B 1 81 ? -36.700 19.346 17.951 1.00 11.17 78 LEU B N 1
ATOM 1614 C CA . LEU B 1 81 ? -37.827 20.163 17.543 1.00 11.29 78 LEU B CA 1
ATOM 1615 C C . LEU B 1 81 ? -38.567 20.589 18.806 1.00 10.22 78 LEU B C 1
ATOM 1616 O O . LEU B 1 81 ? -38.981 19.735 19.593 1.00 11.81 78 LEU B O 1
ATOM 1621 N N . LEU B 1 82 ? -38.737 21.905 18.978 1.00 10.02 79 LEU B N 1
ATOM 1622 C CA . LEU B 1 82 ? -39.446 22.475 20.109 1.00 10.34 79 LEU B CA 1
ATOM 1623 C C . LEU B 1 82 ? -40.742 23.118 19.635 1.00 11.45 79 LEU B C 1
ATOM 1624 O O . LEU B 1 82 ? -40.805 23.714 18.562 1.00 12.08 79 LEU B O 1
ATOM 1629 N N . ASN B 1 83 ? -41.767 23.046 20.479 1.00 12.18 80 ASN B N 1
ATOM 1630 C CA . ASN B 1 83 ? -42.990 23.801 20.232 1.00 13.87 80 ASN B CA 1
ATOM 1631 C C . ASN B 1 83 ? -42.804 25.264 20.666 1.00 14.41 80 ASN B C 1
ATOM 1632 O O . ASN B 1 83 ? -41.721 25.654 21.125 1.00 14.27 80 ASN B O 1
ATOM 1637 N N . SER B 1 84 ? -43.852 26.066 20.536 1.00 14.84 81 SER B N 1
ATOM 1638 C CA . SER B 1 84 ? -43.754 27.519 20.780 1.00 16.33 81 SER B CA 1
ATOM 1639 C C . SER B 1 84 ? -43.489 27.884 22.249 1.00 16.60 81 SER B C 1
ATOM 1640 O O . SER B 1 84 ? -43.128 29.029 22.553 1.00 17.17 81 SER B O 1
ATOM 1643 N N . ASP B 1 85 ? -43.671 26.909 23.143 1.00 15.05 82 ASP B N 1
ATOM 1644 C CA . ASP B 1 85 ? -43.395 27.071 24.578 1.00 14.73 82 ASP B CA 1
ATOM 1645 C C . ASP B 1 85 ? -42.075 26.449 25.015 1.00 14.74 82 ASP B C 1
ATOM 1646 O O . ASP B 1 85 ? -41.773 26.378 26.213 1.00 15.55 82 ASP B O 1
ATOM 1651 N N . GLY B 1 86 ? -41.263 26.031 24.045 1.00 13.24 83 GLY B N 1
ATOM 1652 C CA . GLY B 1 86 ? -39.969 25.459 24.348 1.00 13.67 83 GLY B CA 1
ATOM 1653 C C . GLY B 1 86 ? -39.990 23.999 24.734 1.00 12.24 83 GLY B C 1
ATOM 1654 O O . GLY B 1 86 ? -38.972 23.458 25.176 1.00 14.59 83 GLY B O 1
ATOM 1655 N N . ALA B 1 87 ? -41.135 23.343 24.561 1.00 12.27 84 ALA B N 1
ATOM 1656 C CA . ALA B 1 87 ? -41.259 21.940 24.920 1.00 12.45 84 ALA B CA 1
ATOM 1657 C C . ALA B 1 87 ? -40.790 21.055 23.785 1.00 11.42 84 ALA B C 1
ATOM 1658 O O . ALA B 1 87 ? -41.140 21.283 22.621 1.00 12.40 84 ALA B O 1
ATOM 1660 N N . GLU B 1 88 ? -40.036 20.020 24.135 1.00 12.41 85 GLU B N 1
ATOM 1661 C CA . GLU B 1 88 ? -39.500 19.115 23.138 1.00 12.95 85 GLU B CA 1
ATOM 1662 C C . GLU B 1 88 ? -40.590 18.243 22.533 1.00 13.53 85 GLU B C 1
ATOM 1663 O O . GLU B 1 88 ? -41.309 17.547 23.249 1.00 17.43 85 GLU B O 1
ATOM 1669 N N . ILE B 1 89 ? -40.686 18.279 21.209 1.00 12.76 86 ILE B N 1
ATOM 1670 C CA . ILE B 1 89 ? -41.565 17.398 20.450 1.00 13.66 86 ILE B CA 1
ATOM 1671 C C . ILE B 1 89 ? -40.797 16.109 20.120 1.00 14.51 86 ILE B C 1
ATOM 1672 O O . ILE B 1 89 ? -41.288 14.999 20.358 1.00 16.46 86 ILE B O 1
ATOM 1677 N N . THR B 1 90 ? -39.586 16.249 19.591 1.00 13.70 87 THR B N 1
ATOM 1678 C CA . THR B 1 90 ? -38.699 15.102 19.378 1.00 14.80 87 THR B CA 1
ATOM 1679 C C . THR B 1 90 ? -37.255 15.551 19.218 1.00 13.69 87 THR B C 1
ATOM 1680 O O . THR B 1 90 ? -36.987 16.675 18.791 1.00 13.39 87 THR B O 1
ATOM 1684 N N . GLN B 1 91 ? -36.335 14.639 19.523 1.00 13.86 88 GLN B N 1
ATOM 1685 C CA . GLN B 1 91 ? -34.968 14.738 19.042 1.00 12.14 88 GLN B CA 1
ATOM 1686 C C . GLN B 1 91 ? -34.902 14.190 17.616 1.00 12.05 88 GLN B C 1
ATOM 1687 O O . GLN B 1 91 ? -35.735 13.380 17.203 1.00 13.17 88 GLN B O 1
ATOM 1693 N N . PHE B 1 92 ? -33.920 14.638 16.848 1.00 11.05 89 PHE B N 1
ATOM 1694 C CA . PHE B 1 92 ? -33.763 14.147 15.490 1.00 11.05 89 PHE B CA 1
ATOM 1695 C C . PHE B 1 92 ? -32.309 14.170 15.051 1.00 10.48 89 PHE B C 1
ATOM 1696 O O . PHE B 1 92 ? -31.495 14.903 15.588 1.00 10.73 89 PHE B O 1
ATOM 1704 N N . VAL B 1 93 ? -32.014 13.337 14.069 1.00 10.57 90 VAL B N 1
ATOM 1705 C CA . VAL B 1 93 ? -30.847 13.478 13.216 1.00 9.90 90 VAL B CA 1
ATOM 1706 C C . VAL B 1 93 ? -31.370 13.548 11.788 1.00 9.80 90 VAL B C 1
ATOM 1707 O O . VAL B 1 93 ? -31.977 12.597 11.296 1.00 10.29 90 VAL B O 1
ATOM 1711 N N . ASP B 1 94 ? -31.112 14.682 11.145 1.00 9.05 91 ASP B N 1
ATOM 1712 C CA . ASP B 1 94 ? -31.506 14.910 9.757 1.00 9.34 91 ASP B CA 1
ATOM 1713 C C . ASP B 1 94 ? -30.284 14.748 8.867 1.00 9.10 91 ASP B C 1
ATOM 1714 O O . ASP B 1 94 ? -29.233 15.343 9.136 1.00 9.61 91 ASP B O 1
ATOM 1719 N N . VAL B 1 95 ? -30.401 13.933 7.836 1.00 8.72 92 VAL B N 1
ATOM 1720 C CA . VAL B 1 95 ? -29.310 13.677 6.917 1.00 8.89 92 VAL B CA 1
ATOM 1721 C C . VAL B 1 95 ? -29.636 14.309 5.566 1.00 8.53 92 VAL B C 1
ATOM 1722 O O . VAL B 1 95 ? -30.639 13.969 4.935 1.00 9.41 92 VAL B O 1
ATOM 1726 N N . PHE B 1 96 ? -28.808 15.269 5.164 1.00 9.24 93 PHE B N 1
ATOM 1727 C CA . PHE B 1 96 ? -28.981 16.075 3.960 1.00 9.08 93 PHE B CA 1
ATOM 1728 C C . PHE B 1 96 ? -28.120 15.534 2.823 1.00 8.45 93 PHE B C 1
ATOM 1729 O O . PHE B 1 96 ? -26.910 15.364 3.012 1.00 9.76 93 PHE B O 1
ATOM 1737 N N . ALA B 1 97 ? -28.744 15.293 1.679 1.00 9.20 94 ALA B N 1
ATOM 1738 C CA . ALA B 1 97 ? -28.077 14.986 0.436 1.00 9.95 94 ALA B CA 1
ATOM 1739 C C . ALA B 1 97 ? -28.296 16.168 -0.493 1.00 9.24 94 ALA B C 1
ATOM 1740 O O . ALA B 1 97 ? -29.379 16.764 -0.512 1.00 10.36 94 ALA B O 1
ATOM 1742 N N . PHE B 1 98 ? -27.279 16.470 -1.293 1.00 10.52 95 PHE B N 1
ATOM 1743 C CA . PHE B 1 98 ? -27.213 17.688 -2.087 1.00 10.96 95 PHE B CA 1
ATOM 1744 C C . PHE B 1 98 ? -27.071 17.385 -3.564 1.00 12.88 95 PHE B C 1
ATOM 1745 O O . PHE B 1 98 ? -26.521 16.359 -3.957 1.00 14.70 95 PHE B O 1
ATOM 1753 N N . GLU B 1 99 ? -27.603 18.290 -4.377 1.00 14.73 96 GLU B N 1
ATOM 1754 C CA . GLU B 1 99 ? -27.388 18.285 -5.816 1.00 16.82 96 GLU B CA 1
ATOM 1755 C C . GLU B 1 99 ? -27.326 19.729 -6.271 1.00 15.85 96 GLU B C 1
ATOM 1756 O O . GLU B 1 99 ? -28.231 20.503 -5.993 1.00 15.78 96 GLU B O 1
ATOM 1762 N N . ASP B 1 100 ? -26.235 20.108 -6.930 1.00 16.49 97 ASP B N 1
ATOM 1763 C CA . ASP B 1 100 ? -26.175 21.403 -7.616 1.00 17.27 97 ASP B CA 1
ATOM 1764 C C . ASP B 1 100 ? -26.317 22.595 -6.659 1.00 16.12 97 ASP B C 1
ATOM 1765 O O . ASP B 1 100 ? -26.897 23.624 -7.023 1.00 18.09 97 ASP B O 1
ATOM 1770 N N . GLY B 1 101 ? -25.786 22.451 -5.443 1.00 15.92 98 GLY B N 1
ATOM 1771 C CA . GLY B 1 101 ? -25.794 23.531 -4.461 1.00 16.14 98 GLY B CA 1
ATOM 1772 C C . GLY B 1 101 ? -27.045 23.630 -3.622 1.00 14.58 98 GLY B C 1
ATOM 1773 O O . GLY B 1 101 ? -27.116 24.449 -2.712 1.00 14.72 98 GLY B O 1
ATOM 1774 N N . VAL B 1 102 ? -28.035 22.798 -3.932 1.00 11.90 99 VAL B N 1
ATOM 1775 C CA . VAL B 1 102 ? -29.293 22.779 -3.187 1.00 11.33 99 VAL B CA 1
ATOM 1776 C C . VAL B 1 102 ? -29.544 21.378 -2.624 1.00 10.51 99 VAL B C 1
ATOM 1777 O O . VAL B 1 102 ? -28.818 20.432 -2.921 1.00 11.53 99 VAL B O 1
ATOM 1781 N N . ILE B 1 103 ? -30.537 21.272 -1.752 1.00 9.68 100 ILE B N 1
ATOM 1782 C CA . ILE B 1 103 ? -30.817 20.044 -1.051 1.00 9.39 100 ILE B CA 1
ATOM 1783 C C . ILE B 1 103 ? -31.726 19.163 -1.890 1.00 9.35 100 ILE B C 1
ATOM 1784 O O . ILE B 1 103 ? -32.819 19.580 -2.295 1.00 11.01 100 ILE B O 1
ATOM 1789 N N . GLY B 1 104 ? -31.271 17.948 -2.189 1.00 9.62 101 GLY B N 1
ATOM 1790 C CA . GLY B 1 104 ? -32.068 16.977 -2.909 1.00 10.84 101 GLY B CA 1
ATOM 1791 C C . GLY B 1 104 ? -32.937 16.090 -2.055 1.00 10.55 101 GLY B C 1
ATOM 1792 O O . GLY B 1 104 ? -34.001 15.652 -2.496 1.00 12.15 101 GLY B O 1
ATOM 1793 N N . ARG B 1 105 ? -32.490 15.786 -0.853 1.00 10.44 102 ARG B N 1
ATOM 1794 C CA . ARG B 1 105 ? -33.244 14.940 0.042 1.00 10.86 102 ARG B CA 1
ATOM 1795 C C . ARG B 1 105 ? -32.851 15.200 1.475 1.00 9.31 102 ARG B C 1
ATOM 1796 O O . ARG B 1 105 ? -31.672 15.441 1.778 1.00 10.29 102 ARG B O 1
ATOM 1804 N N . ILE B 1 106 ? -33.829 15.147 2.373 1.00 9.34 103 ILE B N 1
ATOM 1805 C CA . ILE B 1 106 ? -33.572 15.097 3.805 1.00 8.91 103 ILE B CA 1
ATOM 1806 C C . ILE B 1 106 ? -34.213 13.847 4.363 1.00 9.85 103 ILE B C 1
ATOM 1807 O O . ILE B 1 106 ? -35.399 13.599 4.116 1.00 11.52 103 ILE B O 1
ATOM 1812 N N . ARG B 1 107 ? -33.408 13.055 5.073 1.00 9.73 104 ARG B N 1
ATOM 1813 C CA . ARG B 1 107 ? -33.881 11.887 5.783 1.00 9.81 104 ARG B CA 1
ATOM 1814 C C . ARG B 1 107 ? -33.851 12.172 7.277 1.00 10.31 104 ARG B C 1
ATOM 1815 O O . ARG B 1 107 ? -32.782 12.324 7.868 1.00 10.53 104 ARG B O 1
ATOM 1823 N N . THR B 1 108 ? -35.032 12.305 7.877 1.00 10.43 105 THR B N 1
ATOM 1824 C CA . THR B 1 108 ? -35.191 12.552 9.315 1.00 10.48 105 THR B CA 1
ATOM 1825 C C . THR B 1 108 ? -35.225 11.238 10.071 1.00 10.43 105 THR B C 1
ATOM 1826 O O . THR B 1 108 ? -35.931 10.323 9.689 1.00 11.91 105 THR B O 1
ATOM 1830 N N . HIS B 1 109 ? -34.416 11.151 11.119 1.00 10.52 106 HIS B N 1
ATOM 1831 C CA . HIS B 1 109 ? -34.357 9.978 11.962 1.00 10.87 106 HIS B CA 1
ATOM 1832 C C . HIS B 1 109 ? -34.714 10.404 13.378 1.00 11.02 106 HIS B C 1
ATOM 1833 O O . HIS B 1 109 ? -34.250 11.460 13.839 1.00 12.24 106 HIS B O 1
ATOM 1840 N N . THR B 1 110 ? -35.484 9.573 14.075 1.00 11.54 107 THR B N 1
ATOM 1841 C CA . THR B 1 110 ? -35.886 9.844 15.448 1.00 12.29 107 THR B CA 1
ATOM 1842 C C . THR B 1 110 ? -35.390 8.700 16.347 1.00 12.75 107 THR B C 1
ATOM 1843 O O . THR B 1 110 ? -35.184 7.603 15.865 1.00 13.22 107 THR B O 1
ATOM 1847 N N . PRO B 1 111 ? -35.170 8.961 17.649 1.00 13.99 108 PRO B N 1
ATOM 1848 C CA . PRO B 1 111 ? -34.552 7.923 18.482 1.00 15.44 108 PRO B CA 1
ATOM 1849 C C . PRO B 1 111 ? -35.350 6.633 18.507 1.00 18.25 108 PRO B C 1
ATOM 1850 O O . PRO B 1 111 ? -36.574 6.659 18.563 1.00 22.02 108 PRO B O 1
ATOM 1854 N N . GLU B 1 112 ? -34.657 5.505 18.494 1.00 19.91 109 GLU B N 1
ATOM 1855 C CA . GLU B 1 112 ? -35.345 4.214 18.381 1.00 24.72 109 GLU B CA 1
ATOM 1856 C C . GLU B 1 112 ? -36.371 3.853 19.483 1.00 28.76 109 GLU B C 1
ATOM 1857 O O . GLU B 1 112 ? -37.360 3.168 19.173 1.00 42.52 109 GLU B O 1
ATOM 1863 N N . PRO B 1 113 ? -36.179 4.293 20.753 1.00 37.17 110 PRO B N 1
ATOM 1864 C CA . PRO B 1 113 ? -35.308 5.258 21.456 1.00 33.99 110 PRO B CA 1
ATOM 1865 C C . PRO B 1 113 ? -33.819 4.932 21.451 1.00 34.72 110 PRO B C 1
ATOM 1866 O O . PRO B 1 113 ? -33.012 5.714 21.955 1.00 37.29 110 PRO B O 1
#

CATH classification: 3.10.450.50

Nearest PDB structures (foldseek):
  4kvh-assembly1_A-2  TM=9.743E-01  e=1.617E-20  Halomicrobium mukohataei DSM 12286
  4lmi-assembly1_A  TM=8.369E-01  e=1.361E-09  Kribbella flavida DSM 17836
  4u13-assembly1_B  TM=8.433E-01  e=1.234E-07  Sinorhizobium meliloti 1021
  3ov4-assembly1_B  TM=8.525E-01  e=7.670E-07  Comamonas testosteroni
  5ts4-assembly3_C  TM=7.277E-01  e=6.084E-06  synthetic construct

Solvent-accessible surface area: 11013 Å² total; per-residue (Å²): 85,110,48,140,84,50,16,60,28,0,103,9,4,7,117,0,2,44,112,82,56,35,112,36,0,39,101,15,1,1,92,94,0,20,11,5,93,54,157,54,74,6,116,22,80,113,78,0,12,86,25,16,100,110,78,27,129,82,49,82,11,42,22,46,49,73,32,1,8,27,7,35,51,6,2,0,0,35,3,96,38,25,39,76,134,46,53,96,84,41,77,7,1,9,7,0,38,42,75,141,76,29,0,9,72,0,66,14,0,42,53,52,176,142,73,43,157,79,27,12,58,22,0,110,18,4,7,118,0,2,45,106,78,49,35,116,31,0,35,105,15,2,0,86,94,0,23,12,3,65,61,144,93,71,6,126,21,53,117,100,1,15,114,4,20,108,102,77,40,99,73,106,88,10,39,24,39,48,74,39,2,4,18,3,41,52,8,1,0,0,31,4,98,32,25,49,81,129,46,50,96,67,40,80,7,0,7,9,0,39,44,67,141,55,35,0,13,75,0,66,16,0,35,37,71,136

Foldseek 3Di:
DVQVLQVVLVVQCQVCLQVVVLVSNLVFEDQFAWEDEVPDIFTGSVRVSCCSNPPDPASNKHWDWDDWDTDPAKIWTWTFIAGNVGHTPFTWIWIFGDDDSHTRYIYIDGDDD/DDFVLQVVLVVQCQVCLLVVVLVSNLVQEDQQEWEDEPVDIQTGSVSVSCCSNPPDPAPNKHWDWDDWDTDPAKIWTWTFIAGNVRHTPFTWIWIFGDDPSHTRYIYIYGPPD

Organism: Halomicrobium mukohataei (strain ATCC 700874 / DSM 12286 / JCM 9738 / NCIMB 13541) (NCBI:txid485914)

Radius of gyration: 17.99 Å; Cα contacts (8 Å, |Δi|>4): 526; chains: 2; bounding box: 46×46×34 Å